Protein AF-A0A2J6JCB1-F1 (afdb_monomer)

Mean predicted aligned error: 10.95 Å

Secondary structure (DSSP, 8-state):
----HHHHHHHHHHHHHHHHHHHHHHHHHHHHHHHTS--HHHHHHHHHHHHHHHHHHHHHHHHHHHHTT-HHHHHHHHHHHHHHSTT-HHHHHHHHHHHHHTT-HHHHHHHHHHHHHH-GGGT-TTSTT--HHHHHHHHHHHHHHHHHHHHH-TT-HHHHHHHHHHHHHHHHHTT---

Foldseek 3Di:
DDCDPVNVVVVVVVVVVVVVVVVVVVVVVVVVVPVPPPPVVVVVVVVLVVVVVVCCVLLVVLVVCVVVVVLVVSVVSLVVSCVVVPLPLVSLLSNLVSCVSVVVLLSSLLSNLSSCVVPVLCCDPPHPNHPNVVLVVSLVVCVVPLVVVCVVCVVPPSSVSSVVSSVSSVCSNVVNDD

Structure (mmCIF, N/CA/C/O backbone):
data_AF-A0A2J6JCB1-F1
#
_entry.id   AF-A0A2J6JCB1-F1
#
loop_
_atom_site.group_PDB
_atom_site.id
_atom_site.type_symbol
_atom_site.label_atom_id
_atom_site.label_alt_id
_atom_site.label_comp_id
_atom_site.label_asym_id
_atom_site.label_entity_id
_atom_site.label_seq_id
_atom_site.pdbx_PDB_ins_code
_atom_site.Cartn_x
_atom_site.Cartn_y
_atom_site.Cartn_z
_atom_site.occupancy
_atom_site.B_iso_or_equiv
_atom_site.auth_seq_id
_atom_site.auth_comp_id
_atom_site.auth_asym_id
_atom_site.auth_atom_id
_atom_site.pdbx_PDB_model_num
ATOM 1 N N . MET A 1 1 ? 61.128 27.384 -57.723 1.00 50.09 1 MET A N 1
ATOM 2 C CA . MET A 1 1 ? 60.033 26.420 -57.969 1.00 50.09 1 MET A CA 1
ATOM 3 C C . MET A 1 1 ? 58.810 27.194 -58.438 1.00 50.09 1 MET A C 1
ATOM 5 O O . MET A 1 1 ? 58.309 28.018 -57.686 1.00 50.09 1 MET A O 1
ATOM 9 N N . ARG A 1 2 ? 58.405 27.040 -59.707 1.00 56.53 2 ARG A N 1
ATOM 10 C CA . ARG A 1 2 ? 57.177 27.656 -60.240 1.00 56.53 2 ARG A CA 1
ATOM 11 C C . ARG A 1 2 ? 56.017 26.766 -59.805 1.00 56.53 2 ARG A C 1
ATOM 13 O O . ARG A 1 2 ? 55.984 25.619 -60.221 1.00 56.53 2 ARG A O 1
ATOM 20 N N . PHE A 1 3 ? 55.118 27.283 -58.973 1.00 54.47 3 PHE A N 1
ATOM 21 C CA . PHE A 1 3 ? 53.847 26.616 -58.696 1.00 54.47 3 PHE A CA 1
ATOM 22 C C . PHE A 1 3 ? 53.099 26.469 -60.015 1.00 54.47 3 PHE A C 1
ATOM 24 O O . PHE A 1 3 ? 52.743 27.479 -60.638 1.00 54.47 3 PHE A O 1
ATOM 31 N N . ASP A 1 4 ? 52.941 25.230 -60.463 1.00 73.31 4 ASP A N 1
ATOM 32 C CA . ASP A 1 4 ? 52.276 24.947 -61.720 1.00 73.31 4 ASP A CA 1
ATOM 33 C C . ASP A 1 4 ? 50.777 25.244 -61.586 1.00 73.31 4 ASP A C 1
ATOM 35 O O . ASP A 1 4 ? 50.228 25.320 -60.480 1.00 73.31 4 ASP A O 1
ATOM 39 N N . ARG A 1 5 ? 50.078 25.440 -62.709 1.00 70.69 5 ARG A N 1
ATOM 40 C CA . ARG A 1 5 ? 48.623 25.707 -62.671 1.00 70.69 5 ARG A CA 1
ATOM 41 C C . ARG A 1 5 ? 47.867 24.598 -61.931 1.00 70.69 5 ARG A C 1
ATOM 43 O O . ARG A 1 5 ? 46.851 24.869 -61.299 1.00 70.69 5 ARG A O 1
ATOM 50 N N . PHE A 1 6 ? 48.409 23.385 -61.973 1.00 68.31 6 PHE A N 1
ATOM 51 C CA . PHE A 1 6 ? 47.888 22.201 -61.308 1.00 68.31 6 PHE A CA 1
ATOM 52 C C . PHE A 1 6 ? 47.975 22.279 -59.772 1.00 68.31 6 PHE A C 1
ATOM 54 O O . PHE A 1 6 ? 46.973 22.036 -59.102 1.00 68.31 6 PHE A O 1
ATOM 61 N N . ASP A 1 7 ? 49.101 22.739 -59.210 1.00 76.12 7 ASP A N 1
ATOM 62 C CA . ASP A 1 7 ? 49.267 22.908 -57.754 1.00 76.12 7 ASP A CA 1
ATOM 63 C C . ASP A 1 7 ? 48.291 23.939 -57.181 1.00 76.12 7 ASP A C 1
ATOM 65 O O . ASP A 1 7 ? 47.780 23.792 -56.071 1.00 76.12 7 ASP A O 1
ATOM 69 N N . ARG A 1 8 ? 47.979 24.982 -57.961 1.00 75.56 8 ARG A N 1
ATOM 70 C CA . ARG A 1 8 ? 46.986 25.993 -57.568 1.00 75.56 8 ARG A CA 1
ATOM 71 C C . ARG A 1 8 ? 45.569 25.427 -57.543 1.00 75.56 8 ARG A C 1
ATOM 73 O O . ARG A 1 8 ? 44.802 25.773 -56.650 1.00 75.56 8 ARG A O 1
ATOM 80 N N . ILE A 1 9 ? 45.228 24.554 -58.492 1.00 83.62 9 ILE A N 1
ATOM 81 C CA . ILE A 1 9 ? 43.917 23.891 -58.538 1.00 83.62 9 ILE A CA 1
ATOM 82 C C . ILE A 1 9 ? 43.772 22.929 -57.354 1.00 83.62 9 ILE A C 1
ATOM 84 O O . ILE A 1 9 ? 42.744 22.949 -56.679 1.00 83.62 9 ILE A O 1
ATOM 88 N N . ILE A 1 10 ? 44.815 22.150 -57.047 1.00 82.94 10 ILE A N 1
ATOM 89 C CA . ILE A 1 10 ? 44.824 21.245 -55.888 1.00 82.94 10 ILE A CA 1
ATOM 90 C C . ILE A 1 10 ? 44.724 22.032 -54.577 1.00 82.94 10 ILE A C 1
ATOM 92 O O . ILE A 1 10 ? 43.931 21.675 -53.707 1.00 82.94 10 ILE A O 1
ATOM 96 N N . GLY A 1 11 ? 45.468 23.135 -54.449 1.00 83.56 11 GLY A N 1
ATOM 97 C CA . GLY A 1 11 ? 45.399 24.004 -53.274 1.00 83.56 11 GLY A CA 1
ATOM 98 C C . GLY A 1 11 ? 44.002 24.590 -53.049 1.00 83.56 11 GLY A C 1
ATOM 99 O O . GLY A 1 11 ? 43.509 24.590 -51.921 1.00 83.56 11 GLY A O 1
ATOM 100 N N . LEU A 1 12 ? 43.326 25.026 -54.119 1.00 87.50 12 LEU A N 1
ATOM 101 C CA . LEU A 1 12 ? 41.948 25.521 -54.040 1.00 87.50 12 LEU A CA 1
ATOM 102 C C . LEU A 1 12 ? 40.955 24.414 -53.665 1.00 87.50 12 LEU A C 1
ATOM 104 O O . LEU A 1 12 ? 40.087 24.642 -52.825 1.00 87.50 12 LEU A O 1
ATOM 108 N N . ALA A 1 13 ? 41.097 23.214 -54.231 1.00 84.12 13 ALA A N 1
ATOM 109 C CA . ALA A 1 13 ? 40.242 22.079 -53.891 1.00 84.12 13 ALA A CA 1
ATOM 110 C C . ALA A 1 13 ? 40.374 21.692 -52.408 1.00 84.12 13 ALA A C 1
ATOM 112 O O . ALA A 1 13 ? 39.364 21.531 -51.722 1.00 84.12 13 ALA A O 1
ATOM 113 N N . LEU A 1 14 ? 41.605 21.635 -51.885 1.00 87.62 14 LEU A N 1
ATOM 114 C CA . LEU A 1 14 ? 41.861 21.362 -50.469 1.00 87.62 14 LEU A CA 1
ATOM 115 C C . LEU A 1 14 ? 41.253 22.433 -49.560 1.00 87.62 14 LEU A C 1
ATOM 117 O O . LEU A 1 14 ? 40.597 22.097 -48.572 1.00 87.62 14 LEU A O 1
ATOM 121 N N . ALA A 1 15 ? 41.391 23.711 -49.916 1.00 89.81 15 ALA A N 1
ATOM 122 C CA . ALA A 1 15 ? 40.795 24.805 -49.156 1.00 89.81 15 ALA A CA 1
ATOM 123 C C . ALA A 1 15 ? 39.262 24.698 -49.106 1.00 89.81 15 ALA A C 1
ATOM 125 O O . ALA A 1 15 ? 38.673 24.827 -48.034 1.00 89.81 15 ALA A O 1
ATOM 126 N N . VAL A 1 16 ? 38.611 24.381 -50.230 1.00 91.31 16 VAL A N 1
ATOM 127 C CA . VAL A 1 16 ? 37.154 24.178 -50.281 1.00 91.31 16 VAL A CA 1
ATOM 128 C C . VAL A 1 16 ? 36.732 22.989 -49.419 1.00 91.31 16 VAL A C 1
ATOM 130 O O . VAL A 1 16 ? 35.772 23.107 -48.659 1.00 91.31 16 VAL A O 1
ATOM 133 N N . THR A 1 17 ? 37.462 21.871 -49.466 1.00 84.69 17 THR A N 1
ATOM 134 C CA . THR A 1 17 ? 37.157 20.715 -48.606 1.00 84.69 17 THR A CA 1
ATOM 135 C C . THR A 1 17 ? 37.340 21.030 -47.123 1.00 84.69 17 THR A C 1
ATOM 137 O O . THR A 1 17 ? 36.505 20.640 -46.312 1.00 84.69 17 THR A O 1
ATOM 140 N N . ALA A 1 18 ? 38.368 21.800 -46.758 1.00 87.69 18 ALA A N 1
ATOM 141 C CA . ALA A 1 18 ? 38.604 22.209 -45.379 1.00 87.69 18 ALA A CA 1
ATOM 142 C C . ALA A 1 18 ? 37.515 23.171 -44.877 1.00 87.69 18 ALA A C 1
ATOM 144 O O . ALA A 1 18 ? 37.043 23.030 -43.748 1.00 87.69 18 ALA A O 1
ATOM 145 N N . ILE A 1 19 ? 37.063 24.104 -45.723 1.00 89.38 19 ILE A N 1
ATOM 146 C CA . ILE A 1 19 ? 35.957 25.025 -45.420 1.00 89.38 19 ILE A CA 1
ATOM 147 C C . ILE A 1 19 ? 34.635 24.257 -45.282 1.00 89.38 19 ILE A C 1
ATOM 149 O O . ILE A 1 19 ? 33.867 24.506 -44.357 1.00 89.38 19 ILE A O 1
ATOM 153 N N . ALA A 1 20 ? 34.378 23.280 -46.154 1.00 84.56 20 ALA A N 1
ATOM 154 C CA . ALA A 1 20 ? 33.189 22.438 -46.064 1.00 84.56 20 ALA A CA 1
ATOM 155 C C . ALA A 1 20 ? 33.187 21.587 -44.783 1.00 84.56 20 ALA A C 1
ATOM 157 O O . ALA A 1 20 ? 32.169 21.521 -44.098 1.00 84.56 20 ALA A O 1
ATOM 158 N N . LEU A 1 21 ? 34.329 20.992 -44.418 1.00 82.31 21 LEU A N 1
ATOM 159 C CA . LEU A 1 21 ? 34.481 20.221 -43.181 1.00 82.31 21 LEU A CA 1
ATOM 160 C C . LEU A 1 21 ? 34.327 21.098 -41.934 1.00 82.31 21 LEU A C 1
ATOM 162 O O . LEU A 1 21 ? 33.632 20.714 -40.999 1.00 82.31 21 LEU A O 1
ATOM 166 N N . THR A 1 22 ? 34.919 22.294 -41.923 1.00 81.69 22 THR A N 1
ATOM 167 C CA . THR A 1 22 ? 34.773 23.238 -40.801 1.00 81.69 22 THR A CA 1
ATOM 168 C C . THR A 1 22 ? 33.344 23.766 -40.674 1.00 81.69 22 THR A C 1
ATOM 170 O O . THR A 1 22 ? 32.826 23.835 -39.561 1.00 81.69 22 THR A O 1
ATOM 173 N N . ALA A 1 23 ? 32.655 24.040 -41.786 1.00 82.56 23 ALA A N 1
ATOM 174 C CA . ALA A 1 23 ? 31.236 24.393 -41.781 1.00 82.56 23 ALA A CA 1
ATOM 175 C C . ALA A 1 23 ? 30.348 23.238 -41.286 1.00 82.56 23 ALA A C 1
ATOM 177 O O . ALA A 1 23 ? 29.395 23.472 -40.540 1.00 82.56 23 ALA A O 1
ATOM 178 N N . LEU A 1 24 ? 30.670 21.992 -41.655 1.00 77.06 24 LEU A N 1
ATOM 179 C CA . LEU A 1 24 ? 29.969 20.804 -41.167 1.00 77.06 24 LEU A CA 1
ATOM 180 C C . LEU A 1 24 ? 30.165 20.623 -39.654 1.00 77.06 24 LEU A C 1
ATOM 182 O O . LEU A 1 24 ? 29.201 20.355 -38.944 1.00 77.06 24 LEU A O 1
ATOM 186 N N . LEU A 1 25 ? 31.386 20.834 -39.153 1.00 76.31 25 LEU A N 1
ATOM 187 C CA . LEU A 1 25 ? 31.701 20.751 -37.725 1.00 76.31 25 LEU A CA 1
ATOM 188 C C . LEU A 1 25 ? 31.012 21.852 -36.912 1.00 76.31 25 LEU A C 1
ATOM 190 O O . LEU A 1 25 ? 30.485 21.571 -35.842 1.00 76.31 25 LEU A O 1
ATOM 194 N N . TRP A 1 26 ? 30.944 23.087 -37.417 1.00 72.12 26 TRP A N 1
ATOM 195 C CA . TRP A 1 26 ? 30.185 24.159 -36.761 1.00 72.12 26 TRP A CA 1
ATOM 196 C C . TRP A 1 26 ? 28.677 23.909 -36.756 1.00 72.12 26 TRP A C 1
ATOM 198 O O . TRP A 1 26 ? 28.006 24.257 -35.787 1.00 72.12 26 TRP A O 1
ATOM 208 N N . ARG A 1 27 ? 28.141 23.276 -37.805 1.00 66.81 27 ARG A N 1
ATOM 209 C CA . ARG A 1 27 ? 26.720 22.923 -37.872 1.00 66.81 27 ARG A CA 1
ATOM 210 C C . ARG A 1 27 ? 26.379 21.724 -36.979 1.00 66.81 27 ARG A C 1
ATOM 212 O O . ARG A 1 27 ? 25.341 21.752 -36.332 1.00 66.81 27 ARG A O 1
ATOM 219 N N . GLY A 1 28 ? 27.265 20.730 -36.882 1.00 57.50 28 GLY A N 1
ATOM 220 C CA . GLY A 1 28 ? 27.121 19.578 -35.982 1.00 57.50 28 GLY A CA 1
ATOM 221 C C . GLY A 1 28 ? 27.305 19.928 -34.500 1.00 57.50 28 GLY A C 1
ATOM 222 O O . GLY A 1 28 ? 26.542 19.466 -33.657 1.00 57.50 28 GLY A O 1
ATOM 223 N N . ALA A 1 29 ? 28.229 20.839 -34.173 1.00 55.25 29 ALA A N 1
ATOM 224 C CA . ALA A 1 29 ? 28.479 21.274 -32.794 1.00 55.25 29 ALA A CA 1
ATOM 225 C C . ALA A 1 29 ? 27.291 22.018 -32.144 1.00 55.25 29 ALA A C 1
ATOM 227 O O . ALA A 1 29 ? 27.208 22.086 -30.917 1.00 55.25 29 ALA A O 1
ATOM 228 N N . GLY A 1 30 ? 26.365 22.565 -32.942 1.00 53.56 30 GLY A N 1
ATOM 229 C CA . GLY A 1 30 ? 25.131 23.191 -32.452 1.00 53.56 30 GLY A CA 1
ATOM 230 C C . GLY A 1 30 ? 24.018 22.201 -32.083 1.00 53.56 30 GLY A C 1
ATOM 231 O O . GLY A 1 30 ? 23.211 22.505 -31.201 1.00 53.56 30 GLY A O 1
ATOM 232 N N . ASP A 1 31 ? 23.995 21.019 -32.708 1.00 53.94 31 ASP A N 1
ATOM 233 C CA . ASP A 1 31 ? 22.961 19.991 -32.505 1.00 53.94 31 ASP A CA 1
ATOM 234 C C . ASP A 1 31 ? 23.406 18.880 -31.531 1.00 53.94 31 ASP A C 1
ATOM 236 O O . ASP A 1 31 ? 22.595 18.406 -30.729 1.00 53.94 31 ASP A O 1
ATOM 240 N N . ASP A 1 32 ? 24.699 18.536 -31.486 1.00 49.16 32 ASP A N 1
ATOM 241 C CA . ASP A 1 32 ? 25.226 17.485 -30.594 1.00 49.16 32 ASP A CA 1
ATOM 242 C C . ASP A 1 32 ? 25.246 17.875 -29.106 1.00 49.16 32 ASP A C 1
ATOM 244 O O . ASP A 1 32 ? 25.216 17.020 -28.221 1.00 49.16 32 ASP A O 1
ATOM 248 N N . ALA A 1 33 ? 25.193 19.169 -28.779 1.00 49.03 33 ALA A N 1
ATOM 249 C CA . ALA A 1 33 ? 25.068 19.616 -27.388 1.00 49.03 33 ALA A CA 1
ATOM 250 C C . ALA A 1 33 ? 23.665 19.362 -26.785 1.00 49.03 33 ALA A C 1
ATOM 252 O O . ALA A 1 33 ? 23.461 19.546 -25.579 1.00 49.03 33 ALA A O 1
ATOM 253 N N . ARG A 1 34 ? 22.677 18.961 -27.602 1.00 49.97 34 ARG A N 1
ATOM 254 C CA . ARG A 1 34 ? 21.297 18.675 -27.164 1.00 49.97 34 ARG A CA 1
ATOM 255 C C . ARG A 1 34 ? 20.958 17.186 -27.101 1.00 49.97 34 ARG A C 1
ATOM 257 O O . ARG A 1 34 ? 20.020 16.842 -26.386 1.00 49.97 34 ARG A O 1
ATOM 264 N N . SER A 1 35 ? 21.716 16.312 -27.761 1.00 50.84 35 SER A N 1
ATOM 265 C CA . SER A 1 35 ? 21.466 14.860 -27.785 1.00 50.84 35 SER A CA 1
ATOM 266 C C . SER A 1 35 ? 21.946 14.125 -26.521 1.00 50.84 35 SER A C 1
ATOM 268 O O . SER A 1 35 ? 21.469 13.030 -26.239 1.00 50.84 35 SER A O 1
ATOM 270 N N . GLY A 1 36 ? 22.827 14.737 -25.718 1.00 54.34 36 GLY A N 1
ATOM 271 C CA . GLY A 1 36 ? 23.370 14.156 -24.478 1.00 54.34 36 GLY A CA 1
ATOM 272 C C . GLY A 1 36 ? 22.685 14.575 -23.169 1.00 54.34 36 GLY A C 1
ATOM 273 O O . GLY A 1 36 ? 23.069 14.097 -22.104 1.00 54.34 36 GLY A O 1
ATOM 274 N N . ARG A 1 37 ? 21.681 15.466 -23.194 1.00 57.38 37 ARG A N 1
ATOM 275 C CA . ARG A 1 37 ? 20.871 15.756 -21.998 1.00 57.38 37 ARG A CA 1
ATOM 276 C C . ARG A 1 37 ? 19.750 14.730 -21.916 1.00 57.38 37 ARG A C 1
ATOM 278 O O . ARG A 1 37 ? 18.665 14.967 -22.446 1.00 57.38 37 ARG A O 1
ATOM 285 N N . SER A 1 38 ? 20.007 13.606 -21.250 1.00 60.53 38 SER A N 1
ATOM 286 C CA . SER A 1 38 ? 18.954 12.690 -20.819 1.00 60.53 38 SER A CA 1
ATOM 287 C C . SER A 1 38 ? 17.822 13.501 -20.199 1.00 60.53 38 SER A C 1
ATOM 289 O O . SER A 1 38 ? 18.037 14.250 -19.247 1.00 60.53 38 SER A O 1
ATOM 291 N N . ASN A 1 39 ? 16.630 13.439 -20.790 1.00 78.44 39 ASN A N 1
ATOM 292 C CA . ASN A 1 39 ? 15.496 14.203 -20.294 1.00 78.44 39 ASN A CA 1
ATOM 293 C C . ASN A 1 39 ? 15.145 13.656 -18.896 1.00 78.44 39 ASN A C 1
ATOM 295 O O . ASN A 1 39 ? 14.686 12.514 -18.820 1.00 78.44 39 ASN A O 1
ATOM 299 N N . PRO A 1 40 ? 15.307 14.420 -17.796 1.00 81.75 40 PRO A N 1
ATOM 300 C CA . PRO A 1 40 ? 15.103 13.893 -16.443 1.00 81.75 40 PRO A CA 1
ATOM 301 C C . PRO A 1 40 ? 13.686 13.349 -16.231 1.00 81.75 40 PRO A C 1
ATOM 303 O O . PRO A 1 40 ? 13.451 12.474 -15.402 1.00 81.75 40 PRO A O 1
ATOM 306 N N . GLN A 1 41 ? 12.715 13.853 -16.999 1.00 81.50 41 GLN A N 1
ATOM 307 C CA . GLN A 1 41 ? 11.347 13.341 -16.990 1.00 81.50 41 GLN A CA 1
ATOM 308 C C . GLN A 1 41 ? 11.240 11.957 -17.640 1.00 81.50 41 GLN A C 1
ATOM 310 O O . GLN A 1 41 ? 10.479 11.117 -17.166 1.00 81.50 41 GLN A O 1
ATOM 315 N N . LEU A 1 42 ? 11.999 11.710 -18.710 1.00 82.44 42 LEU A N 1
ATOM 316 C CA . LEU A 1 42 ? 12.047 10.412 -19.377 1.00 82.44 42 LEU A CA 1
ATOM 317 C C . LEU A 1 42 ? 12.729 9.373 -18.485 1.00 82.44 42 LEU A C 1
ATOM 319 O O . LEU A 1 42 ? 12.176 8.295 -18.297 1.00 82.44 42 LEU A O 1
ATOM 323 N N . GLU A 1 43 ? 13.866 9.714 -17.875 1.00 84.69 43 GLU A N 1
ATOM 324 C CA . GLU A 1 43 ? 14.570 8.820 -16.945 1.00 84.69 43 GLU A CA 1
ATOM 325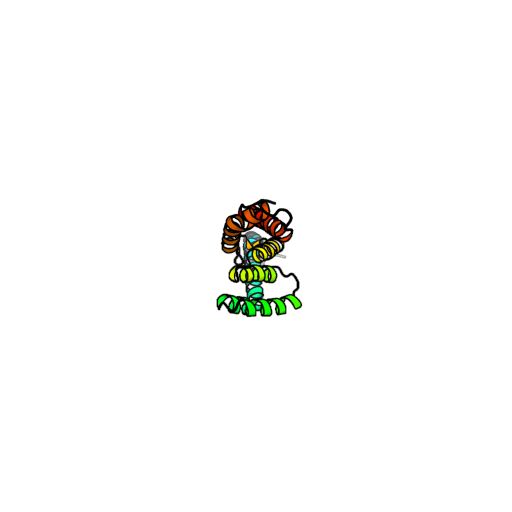 C C . GLU A 1 43 ? 13.689 8.431 -15.755 1.00 84.69 43 GLU A C 1
ATOM 327 O O . GLU A 1 43 ? 13.572 7.250 -15.432 1.00 84.69 43 GLU A O 1
ATOM 332 N N . LYS A 1 44 ? 12.993 9.403 -15.146 1.00 83.50 44 LYS A N 1
ATOM 333 C CA . LYS A 1 44 ? 12.041 9.135 -14.057 1.00 83.50 44 LYS A CA 1
ATOM 334 C C . LYS A 1 44 ? 10.923 8.188 -14.488 1.00 83.50 44 LYS A C 1
ATOM 336 O O . LYS A 1 44 ? 10.612 7.252 -13.756 1.00 83.50 44 LYS A O 1
ATOM 341 N N . ARG A 1 45 ? 10.336 8.400 -15.672 1.00 81.56 45 ARG A N 1
ATOM 342 C CA . ARG A 1 45 ? 9.286 7.519 -16.210 1.00 81.56 45 ARG A CA 1
ATOM 343 C C . ARG A 1 45 ? 9.807 6.106 -16.454 1.00 81.56 45 ARG A C 1
ATOM 345 O O . ARG A 1 45 ? 9.150 5.151 -16.056 1.00 81.56 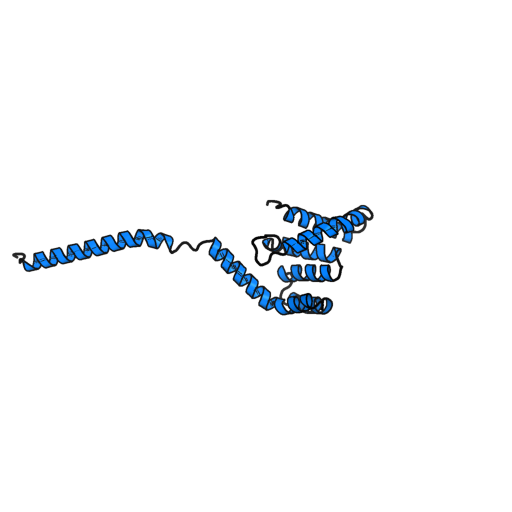45 ARG A O 1
ATOM 352 N N . LEU A 1 46 ? 10.992 5.969 -17.049 1.00 85.94 46 LEU A N 1
ATOM 353 C CA . LEU A 1 46 ? 11.626 4.669 -17.281 1.00 85.94 46 LEU A CA 1
ATOM 354 C C . LEU A 1 46 ? 11.929 3.950 -15.961 1.00 85.94 46 LEU A C 1
ATOM 356 O O . LEU A 1 46 ? 11.633 2.764 -15.828 1.00 85.94 46 LEU A O 1
ATOM 360 N N . ALA A 1 47 ? 12.443 4.666 -14.958 1.00 86.12 47 ALA A N 1
ATOM 361 C CA . ALA A 1 47 ? 12.694 4.114 -13.630 1.00 86.12 47 ALA A CA 1
ATOM 362 C C . ALA A 1 47 ? 11.397 3.646 -12.947 1.00 86.12 47 ALA A C 1
ATOM 364 O O . ALA A 1 47 ? 11.354 2.556 -12.376 1.00 86.12 47 ALA A O 1
ATOM 365 N N . GLN A 1 48 ? 10.317 4.428 -13.045 1.00 84.81 48 GLN A N 1
ATOM 366 C CA . GLN A 1 48 ? 9.003 4.045 -12.521 1.00 84.81 48 GLN A CA 1
ATOM 367 C C . GLN A 1 48 ? 8.430 2.820 -13.242 1.00 84.81 48 GLN A C 1
ATOM 369 O O . GLN A 1 48 ? 7.911 1.916 -12.589 1.00 84.81 48 GLN A O 1
ATOM 374 N N . GLN A 1 49 ? 8.560 2.753 -14.567 1.00 86.56 49 GLN A N 1
ATOM 375 C CA . GLN A 1 49 ? 8.134 1.595 -15.353 1.00 86.56 49 GLN A CA 1
ATOM 376 C C . GLN A 1 49 ? 8.920 0.340 -14.967 1.00 86.56 49 GLN A C 1
ATOM 378 O O . GLN A 1 49 ? 8.314 -0.688 -14.665 1.00 86.56 49 GLN A O 1
ATOM 383 N N . ALA A 1 50 ? 10.249 0.429 -14.883 1.00 89.81 50 ALA A N 1
ATOM 384 C CA . ALA A 1 50 ? 11.094 -0.681 -14.451 1.00 89.81 50 ALA A CA 1
ATOM 385 C C . ALA A 1 50 ? 10.728 -1.154 -13.035 1.00 89.81 50 ALA A C 1
ATOM 387 O O . ALA A 1 50 ? 10.586 -2.356 -12.804 1.00 89.81 50 ALA A O 1
ATOM 388 N N . LYS A 1 51 ? 10.489 -0.215 -12.108 1.00 89.69 51 LYS A N 1
ATOM 389 C CA . LYS A 1 51 ? 10.009 -0.524 -10.757 1.00 89.69 51 LYS A CA 1
ATOM 390 C C . LYS A 1 51 ? 8.664 -1.247 -10.801 1.00 89.69 51 LYS A C 1
ATOM 392 O O . LYS A 1 51 ? 8.531 -2.292 -10.179 1.00 89.69 51 LYS A O 1
ATOM 397 N N . SER A 1 52 ? 7.693 -0.748 -11.566 1.00 88.94 52 SER A N 1
ATOM 398 C CA . SER A 1 52 ? 6.375 -1.387 -11.681 1.00 88.94 52 SER A CA 1
ATOM 399 C C . SER A 1 52 ? 6.455 -2.811 -12.240 1.00 88.94 52 SER A C 1
ATOM 401 O O . SER A 1 52 ? 5.824 -3.714 -11.698 1.00 88.94 52 SER A O 1
ATOM 403 N N . ALA A 1 53 ? 7.299 -3.050 -13.248 1.00 92.50 53 ALA A N 1
ATOM 404 C CA . ALA A 1 53 ? 7.503 -4.379 -13.818 1.00 92.50 53 ALA A CA 1
ATOM 405 C C . ALA A 1 53 ? 8.162 -5.342 -12.817 1.00 92.50 53 ALA A C 1
ATOM 407 O O . ALA A 1 53 ? 7.770 -6.506 -12.717 1.00 92.50 53 ALA A O 1
ATOM 408 N N . LEU A 1 54 ? 9.141 -4.858 -12.045 1.00 93.56 54 LEU A N 1
ATOM 409 C CA . LEU A 1 54 ? 9.776 -5.644 -10.989 1.00 93.56 54 LEU A CA 1
ATOM 410 C C . LEU A 1 54 ? 8.778 -6.003 -9.881 1.00 93.56 54 LEU A C 1
ATOM 412 O O . LEU A 1 54 ? 8.710 -7.162 -9.472 1.00 93.56 54 LEU A O 1
ATOM 416 N N . LEU A 1 55 ? 7.983 -5.031 -9.433 1.00 94.50 55 LEU A N 1
ATOM 417 C CA . LEU A 1 55 ? 6.949 -5.248 -8.425 1.00 94.50 55 LEU A CA 1
ATOM 418 C C . LEU A 1 55 ? 5.906 -6.252 -8.916 1.00 94.50 55 LEU A C 1
ATOM 420 O O . LEU A 1 55 ? 5.603 -7.193 -8.192 1.00 94.50 55 LEU A O 1
ATOM 424 N N . GLN A 1 56 ? 5.456 -6.143 -10.168 1.00 94.00 56 GLN A N 1
ATOM 425 C CA . GLN A 1 56 ? 4.538 -7.113 -10.766 1.00 94.00 56 GLN A CA 1
ATOM 426 C C . GLN A 1 56 ? 5.126 -8.529 -10.784 1.00 94.00 56 GLN A C 1
ATOM 428 O O . GLN A 1 56 ? 4.422 -9.502 -10.523 1.00 94.00 56 GLN A O 1
ATOM 433 N N . LYS A 1 57 ? 6.423 -8.669 -11.073 1.00 96.25 57 LYS A N 1
ATOM 434 C CA . LYS A 1 57 ? 7.097 -9.973 -11.068 1.00 96.25 57 LYS A CA 1
ATOM 435 C C . LYS A 1 57 ? 7.149 -10.592 -9.669 1.00 96.25 57 LYS A C 1
ATOM 437 O O . LYS A 1 57 ? 6.981 -11.801 -9.540 1.00 96.25 57 LYS A O 1
ATOM 442 N N . ILE A 1 58 ? 7.405 -9.782 -8.645 1.00 97.12 58 ILE A N 1
ATOM 443 C CA . ILE A 1 58 ? 7.545 -10.244 -7.258 1.00 97.12 58 ILE A CA 1
ATOM 444 C C . ILE A 1 58 ? 6.173 -10.505 -6.626 1.00 97.12 58 ILE A C 1
ATOM 446 O O . ILE A 1 58 ? 5.940 -11.570 -6.058 1.00 97.12 58 ILE A O 1
ATOM 450 N N . TYR A 1 59 ? 5.265 -9.540 -6.735 1.00 97.69 59 TYR A N 1
ATOM 451 C CA . TYR A 1 59 ? 4.001 -9.499 -6.003 1.00 97.69 59 TYR A CA 1
ATOM 452 C C . TYR A 1 59 ? 2.783 -9.897 -6.836 1.00 97.69 59 TYR A C 1
ATOM 454 O O . TYR A 1 59 ? 1.702 -10.063 -6.277 1.00 97.69 59 TYR A O 1
ATOM 462 N N . GLY A 1 60 ? 2.943 -10.138 -8.140 1.00 97.38 60 GLY A N 1
ATOM 463 C CA . GLY A 1 60 ? 1.867 -10.582 -9.028 1.00 97.38 60 GLY A CA 1
ATOM 464 C C . GLY A 1 60 ? 1.034 -11.752 -8.485 1.00 97.38 60 GLY A C 1
ATOM 465 O O . GLY A 1 60 ? -0.189 -11.681 -8.563 1.00 97.38 60 GLY A O 1
ATOM 466 N N . PRO A 1 61 ? 1.626 -12.800 -7.874 1.00 98.06 61 PRO A N 1
ATOM 467 C CA . PRO A 1 61 ? 0.845 -13.870 -7.249 1.00 98.06 61 PRO A CA 1
ATOM 468 C C . PRO A 1 61 ? -0.050 -13.397 -6.091 1.00 98.06 61 PRO A C 1
ATOM 470 O O . PRO A 1 61 ? -1.161 -13.897 -5.938 1.00 98.06 61 PRO A O 1
ATOM 473 N N . VAL A 1 62 ? 0.412 -12.433 -5.287 1.00 98.19 62 VAL A N 1
ATOM 474 C CA . VAL A 1 62 ? -0.367 -11.849 -4.180 1.00 98.19 62 VAL A CA 1
ATOM 475 C C . VAL A 1 62 ? -1.519 -11.014 -4.730 1.00 98.19 62 VAL A C 1
ATOM 477 O O . VAL A 1 62 ? -2.655 -11.196 -4.302 1.00 98.19 62 VAL A O 1
ATOM 480 N N . GLU A 1 63 ? -1.237 -10.147 -5.707 1.00 97.19 63 GLU A N 1
ATOM 481 C CA . GLU A 1 63 ? -2.237 -9.331 -6.410 1.00 97.19 63 GLU A CA 1
ATOM 482 C C . GLU A 1 63 ? -3.336 -10.219 -7.015 1.00 97.19 63 GLU A C 1
ATOM 484 O O . GLU A 1 63 ? -4.517 -9.993 -6.775 1.00 97.19 63 GLU A O 1
ATOM 489 N N . GLN A 1 64 ? -2.963 -11.311 -7.691 1.00 98.00 64 GLN A N 1
ATOM 490 C CA . GLN A 1 64 ? -3.922 -12.254 -8.275 1.00 98.00 64 GLN A CA 1
ATOM 491 C C . GLN A 1 64 ? -4.806 -12.948 -7.232 1.00 98.00 64 GLN A C 1
ATOM 493 O O . GLN A 1 64 ? -5.994 -13.156 -7.476 1.00 98.00 64 GLN A O 1
ATOM 498 N N . LEU A 1 65 ? -4.247 -13.354 -6.087 1.00 98.38 65 LEU A N 1
ATOM 499 C CA . LEU A 1 65 ? -5.031 -13.952 -4.999 1.00 98.38 65 LEU A CA 1
ATOM 500 C C . LEU A 1 65 ? -5.996 -12.925 -4.397 1.00 98.38 65 LEU A C 1
ATOM 502 O O . LEU A 1 65 ? -7.174 -13.226 -4.200 1.00 98.38 65 LEU A O 1
ATOM 506 N N . ARG A 1 66 ? -5.512 -11.697 -4.181 1.00 97.75 66 ARG A N 1
ATOM 507 C CA . ARG A 1 66 ? -6.296 -10.567 -3.677 1.00 97.75 66 ARG A CA 1
ATOM 508 C C . ARG A 1 66 ? -7.472 -10.239 -4.598 1.00 97.75 66 ARG A C 1
ATOM 510 O O . ARG A 1 66 ? -8.603 -10.151 -4.134 1.00 97.75 66 ARG A O 1
ATOM 517 N N . GLU A 1 67 ? -7.229 -10.117 -5.901 1.00 96.31 67 GLU A N 1
ATOM 518 C CA . GLU A 1 67 ? -8.260 -9.838 -6.913 1.00 96.31 67 GLU A CA 1
ATOM 519 C C . GLU A 1 67 ? -9.318 -10.945 -7.010 1.00 96.31 67 GLU A C 1
ATOM 521 O O . GLU A 1 67 ? -10.486 -10.663 -7.265 1.00 96.31 67 GLU A O 1
ATOM 526 N N . LYS A 1 68 ? -8.937 -12.201 -6.748 1.00 97.38 68 LYS A N 1
ATOM 527 C CA . LYS A 1 68 ? -9.869 -13.339 -6.666 1.00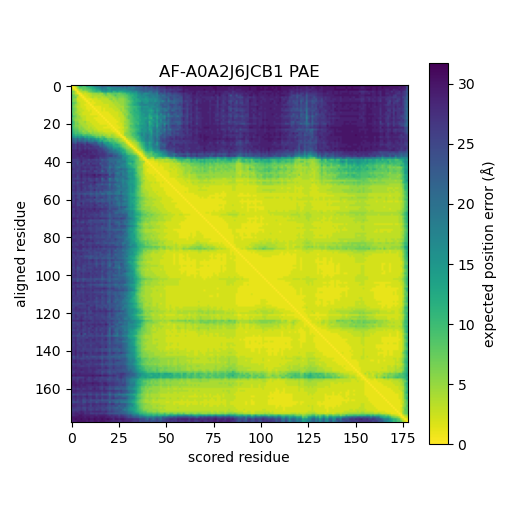 97.38 68 LYS A CA 1
ATOM 528 C C . LYS A 1 68 ? -10.661 -13.390 -5.355 1.00 97.38 68 LYS A C 1
ATOM 530 O O . LYS A 1 68 ? -11.511 -14.264 -5.206 1.00 97.38 68 LYS A O 1
ATOM 535 N N . GLY A 1 69 ? -10.376 -12.505 -4.400 1.00 96.44 69 GLY A N 1
ATOM 536 C CA . GLY A 1 69 ? -10.980 -12.518 -3.067 1.00 96.44 69 GLY A CA 1
ATOM 537 C C . GLY A 1 69 ? -10.420 -13.593 -2.129 1.00 96.44 69 GLY A C 1
ATOM 538 O O . GLY A 1 69 ? -10.935 -13.760 -1.026 1.00 96.44 69 GLY A O 1
ATOM 539 N N . ALA A 1 70 ? -9.350 -14.294 -2.518 1.00 98.19 70 ALA A N 1
ATOM 540 C CA . ALA A 1 70 ? -8.627 -15.248 -1.674 1.00 98.19 70 ALA A CA 1
ATOM 541 C C . ALA A 1 70 ? -7.683 -14.490 -0.718 1.00 98.19 70 ALA A C 1
ATOM 543 O O . ALA A 1 70 ? -6.457 -14.559 -0.815 1.00 98.19 70 ALA A O 1
ATOM 544 N N . LEU A 1 71 ? -8.271 -13.648 0.140 1.00 98.00 71 LEU A N 1
ATOM 545 C CA . LEU A 1 71 ? -7.554 -12.677 0.973 1.00 98.00 71 LEU A CA 1
ATOM 546 C C . LEU A 1 71 ? -6.646 -13.331 2.033 1.00 98.00 71 LEU A C 1
ATOM 548 O O . LEU A 1 71 ? -5.512 -12.867 2.187 1.00 98.00 71 LEU A O 1
ATOM 552 N N . PRO A 1 72 ? -7.062 -14.400 2.747 1.00 97.38 72 PRO A N 1
ATOM 553 C CA . PRO A 1 72 ? -6.168 -15.111 3.663 1.00 97.38 72 PRO A CA 1
ATOM 554 C C . PRO A 1 72 ? -4.956 -15.722 2.948 1.00 97.38 72 PRO A C 1
ATOM 556 O O . PRO A 1 72 ? -3.827 -15.598 3.421 1.00 97.38 72 PRO A O 1
ATOM 559 N N . GLU A 1 73 ? -5.164 -16.329 1.781 1.00 98.19 73 GLU A N 1
ATOM 560 C CA . GLU A 1 73 ? -4.104 -16.906 0.956 1.00 98.19 73 GLU A CA 1
ATOM 561 C C . GLU A 1 73 ? -3.167 -15.822 0.419 1.00 98.19 73 GLU A C 1
ATOM 563 O O . GLU A 1 73 ? -1.950 -16.015 0.397 1.00 98.19 73 GLU A O 1
ATOM 568 N N . ALA A 1 74 ? -3.708 -14.662 0.036 1.00 98.50 74 ALA A N 1
ATOM 569 C CA . ALA A 1 74 ? -2.916 -13.507 -0.369 1.00 98.50 74 ALA A CA 1
ATOM 570 C C . ALA A 1 74 ? -2.001 -13.029 0.770 1.00 98.50 74 ALA A C 1
ATOM 572 O O . ALA A 1 74 ? -0.820 -12.783 0.528 1.00 98.50 74 ALA A O 1
ATOM 573 N N . LEU A 1 75 ? -2.502 -12.951 2.013 1.00 97.94 75 LEU A N 1
ATOM 574 C CA . LEU A 1 75 ? -1.679 -12.604 3.180 1.00 97.94 75 LEU A CA 1
ATOM 575 C C . LEU A 1 75 ? -0.587 -13.638 3.447 1.00 97.94 75 LEU A C 1
ATOM 577 O O . LEU A 1 75 ? 0.560 -13.251 3.655 1.00 97.94 75 LEU A O 1
ATOM 581 N N . LEU A 1 76 ? -0.911 -14.933 3.393 1.00 98.06 76 LEU A N 1
ATOM 582 C CA . LEU A 1 76 ? 0.086 -15.995 3.559 1.00 98.06 76 LEU A CA 1
ATOM 583 C C . LEU A 1 76 ? 1.180 -15.889 2.495 1.00 98.06 76 LEU A C 1
ATOM 585 O O . LEU A 1 76 ? 2.370 -15.938 2.813 1.00 98.06 76 LEU A O 1
ATOM 589 N N . LYS A 1 77 ? 0.790 -15.671 1.234 1.00 98.25 77 LYS A N 1
ATOM 590 C CA . LYS A 1 77 ? 1.749 -15.514 0.142 1.00 98.25 77 LYS A CA 1
ATOM 591 C C . LYS A 1 77 ? 2.601 -14.256 0.303 1.00 98.25 77 LYS A C 1
ATOM 593 O O . LYS A 1 77 ? 3.796 -14.271 0.013 1.00 98.25 77 LYS A O 1
ATOM 598 N N . LEU A 1 78 ? 2.002 -13.176 0.789 1.00 98.00 78 LEU A N 1
ATOM 599 C CA . LEU A 1 78 ? 2.699 -11.935 1.088 1.00 98.00 78 LEU A CA 1
ATOM 600 C C . LEU A 1 78 ? 3.691 -12.100 2.248 1.00 98.00 78 LEU A C 1
ATOM 602 O O . LEU A 1 78 ? 4.795 -11.564 2.182 1.00 98.00 78 LEU A O 1
ATOM 606 N N . ASP A 1 79 ? 3.341 -12.872 3.277 1.00 97.44 79 ASP A N 1
ATOM 607 C CA . ASP A 1 79 ? 4.232 -13.198 4.392 1.00 97.44 79 ASP A CA 1
ATOM 608 C C . ASP A 1 79 ? 5.445 -14.021 3.932 1.00 97.44 79 ASP A C 1
ATOM 610 O O . ASP A 1 79 ? 6.555 -13.794 4.413 1.00 97.44 79 ASP A O 1
ATOM 614 N N . GLU A 1 80 ? 5.277 -14.939 2.972 1.00 97.50 80 GLU A N 1
ATOM 615 C CA . GLU A 1 80 ? 6.405 -15.652 2.354 1.00 97.50 80 GLU A CA 1
ATOM 616 C C . GLU A 1 80 ? 7.391 -14.688 1.683 1.00 97.50 80 GLU A C 1
ATOM 618 O O . GLU A 1 80 ?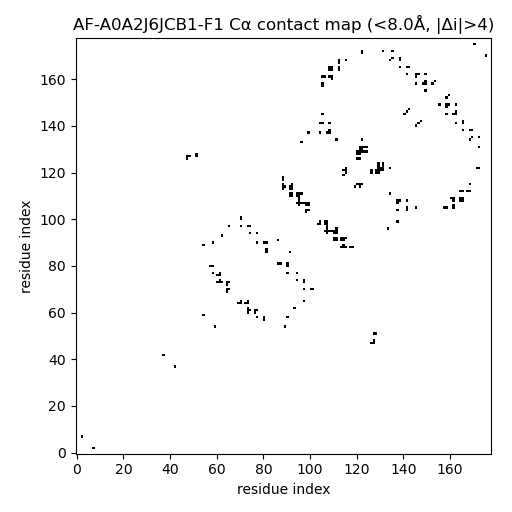 8.601 -14.799 1.894 1.00 97.50 80 GLU A O 1
ATOM 623 N N . ILE A 1 81 ? 6.881 -13.724 0.910 1.00 97.50 81 ILE A N 1
ATOM 624 C CA . ILE A 1 81 ? 7.706 -12.706 0.244 1.00 97.50 81 ILE A CA 1
ATOM 625 C C . ILE A 1 81 ? 8.392 -11.813 1.287 1.00 97.50 81 ILE A C 1
ATOM 627 O O . ILE A 1 81 ? 9.592 -11.550 1.190 1.00 97.50 81 ILE A O 1
ATOM 631 N N . ALA A 1 82 ? 7.667 -11.403 2.330 1.00 96.38 82 ALA A N 1
ATOM 632 C CA . ALA A 1 82 ? 8.183 -10.541 3.390 1.00 96.38 82 ALA A CA 1
ATOM 633 C C . ALA A 1 82 ? 9.324 -11.184 4.201 1.00 96.38 82 ALA A C 1
ATOM 635 O O . ALA A 1 82 ? 10.150 -10.464 4.755 1.00 96.38 82 ALA A O 1
ATOM 636 N N . ARG A 1 83 ? 9.422 -12.521 4.255 1.00 96.56 83 ARG A N 1
ATOM 637 C CA . ARG A 1 83 ? 10.585 -13.207 4.858 1.00 96.56 83 ARG A CA 1
ATOM 638 C C . ARG A 1 83 ? 11.868 -13.005 4.053 1.00 96.56 83 ARG A C 1
ATOM 640 O O . ARG A 1 83 ? 12.948 -13.024 4.632 1.00 96.56 83 ARG A O 1
ATOM 647 N N . GLN A 1 84 ? 11.754 -12.838 2.737 1.00 95.50 84 GLN A N 1
ATOM 648 C CA . GLN A 1 84 ? 12.892 -12.601 1.844 1.00 95.50 84 GLN A CA 1
ATOM 649 C C . GLN A 1 84 ? 13.214 -11.107 1.724 1.00 95.50 84 GLN A C 1
ATOM 651 O O . GLN A 1 84 ? 14.377 -10.733 1.606 1.00 95.50 84 GLN A O 1
ATOM 656 N N . MET A 1 85 ? 12.185 -10.258 1.766 1.00 92.38 85 MET A N 1
ATOM 657 C CA . MET A 1 85 ? 12.286 -8.801 1.639 1.00 92.38 85 MET A CA 1
ATOM 658 C C . MET A 1 85 ? 11.533 -8.115 2.788 1.00 92.38 85 MET A C 1
ATOM 660 O O . MET A 1 85 ? 10.420 -7.614 2.599 1.00 92.38 85 MET A O 1
ATOM 664 N N . PRO A 1 86 ? 12.102 -8.113 4.006 1.00 91.50 86 PRO A N 1
ATOM 665 C CA . PRO A 1 86 ? 11.428 -7.559 5.171 1.00 91.50 86 PRO A CA 1
ATOM 666 C C . PRO A 1 86 ? 11.280 -6.041 5.056 1.00 91.50 86 PRO A C 1
ATOM 668 O O . PRO A 1 86 ? 12.239 -5.327 4.775 1.00 91.50 86 PRO A O 1
ATOM 671 N N . GLY A 1 87 ? 10.067 -5.546 5.311 1.00 87.12 87 GLY A N 1
ATOM 672 C CA . GLY A 1 87 ? 9.780 -4.109 5.367 1.00 87.12 87 GLY A CA 1
ATOM 673 C C . GLY A 1 87 ? 9.769 -3.391 4.016 1.00 87.12 87 GLY A C 1
ATOM 674 O O . GLY A 1 87 ? 9.741 -2.164 3.998 1.00 87.12 87 GLY A O 1
ATOM 675 N N . GLU A 1 88 ? 9.775 -4.117 2.895 1.00 94.88 88 GLU A N 1
ATOM 676 C CA . GLU A 1 88 ? 9.666 -3.501 1.573 1.00 94.88 88 GLU A CA 1
ATOM 677 C C . GLU A 1 88 ? 8.313 -2.777 1.424 1.00 94.88 88 GLU A C 1
ATOM 679 O O . GLU A 1 88 ? 7.253 -3.293 1.797 1.00 94.88 88 GLU A O 1
ATOM 684 N N . ALA A 1 89 ? 8.359 -1.544 0.910 1.00 94.81 89 ALA A N 1
ATOM 685 C CA . ALA A 1 89 ? 7.237 -0.613 0.933 1.00 94.81 89 ALA A CA 1
ATOM 686 C C . ALA A 1 89 ? 6.005 -1.131 0.180 1.00 94.81 89 ALA A C 1
ATOM 688 O O . ALA A 1 89 ? 4.881 -0.930 0.640 1.00 94.81 89 ALA A O 1
ATOM 689 N N . HIS A 1 90 ? 6.198 -1.794 -0.964 1.00 96.19 90 HIS A N 1
ATOM 690 C CA . HIS A 1 90 ? 5.101 -2.374 -1.737 1.00 96.19 90 HIS A CA 1
ATOM 691 C C . HIS A 1 90 ? 4.432 -3.536 -1.014 1.00 96.19 90 HIS A C 1
ATOM 693 O O . HIS A 1 90 ? 3.206 -3.601 -0.963 1.00 96.19 90 HIS A O 1
ATOM 699 N N . GLY A 1 91 ? 5.217 -4.405 -0.378 1.00 97.44 91 GLY A N 1
ATOM 700 C CA . GLY A 1 91 ? 4.672 -5.483 0.438 1.00 97.44 91 GLY A CA 1
ATOM 701 C C . GLY A 1 91 ? 3.845 -4.960 1.617 1.00 97.44 91 GLY A C 1
ATOM 702 O O . GLY A 1 91 ? 2.760 -5.467 1.903 1.00 97.44 91 GLY A O 1
ATOM 703 N N . VAL A 1 92 ? 4.311 -3.898 2.280 1.00 97.75 92 VAL A N 1
ATOM 704 C CA . VAL A 1 92 ? 3.564 -3.238 3.365 1.00 97.75 92 VAL A CA 1
ATOM 705 C C . VAL A 1 92 ? 2.292 -2.556 2.845 1.00 97.75 92 VAL A C 1
ATOM 707 O O . VAL A 1 92 ? 1.247 -2.658 3.490 1.00 97.75 92 VAL A O 1
ATOM 710 N N . MET A 1 93 ? 2.356 -1.914 1.674 1.00 97.62 93 MET A N 1
ATOM 711 C CA . MET A 1 93 ? 1.195 -1.318 1.007 1.00 97.62 93 MET A CA 1
ATOM 712 C C . MET A 1 93 ? 0.133 -2.382 0.703 1.00 97.62 93 MET A C 1
ATOM 714 O O . MET A 1 93 ? -0.985 -2.263 1.200 1.00 97.62 93 MET A O 1
ATOM 718 N N . LEU A 1 94 ? 0.501 -3.474 0.018 1.00 97.75 94 LEU A N 1
ATOM 719 C CA . LEU A 1 94 ? -0.401 -4.588 -0.306 1.00 97.75 94 LEU A CA 1
ATOM 720 C C . LEU A 1 94 ? -1.038 -5.216 0.933 1.00 97.75 94 LEU A C 1
ATOM 722 O O . LEU A 1 94 ? -2.224 -5.543 0.911 1.00 97.75 94 LEU A O 1
ATOM 726 N N . ARG A 1 95 ? -0.290 -5.345 2.038 1.00 98.50 95 ARG A N 1
ATOM 727 C CA . ARG A 1 95 ? -0.855 -5.820 3.309 1.00 98.50 95 ARG A CA 1
ATOM 728 C C . ARG A 1 95 ? -2.018 -4.936 3.755 1.00 98.50 95 ARG A C 1
ATOM 730 O O . ARG A 1 95 ? -3.057 -5.465 4.138 1.00 98.50 95 ARG A O 1
ATOM 737 N N . GLY A 1 96 ? -1.849 -3.617 3.675 1.00 98.00 96 GLY A N 1
ATOM 738 C CA . GLY A 1 96 ? -2.892 -2.652 4.014 1.00 98.00 96 GLY A CA 1
ATOM 739 C C . GLY A 1 96 ? -4.123 -2.762 3.113 1.00 98.00 96 GLY A C 1
ATOM 740 O O . GLY A 1 96 ? -5.245 -2.714 3.612 1.00 98.00 96 GLY A O 1
ATOM 741 N N . GLU A 1 97 ? -3.936 -2.986 1.810 1.00 98.12 97 GLU A N 1
ATOM 742 C CA . GLU A 1 97 ? -5.054 -3.197 0.876 1.00 98.12 97 GLU A CA 1
ATOM 743 C C . GLU A 1 97 ? -5.836 -4.472 1.197 1.00 98.12 97 GLU A C 1
ATOM 745 O O . GLU A 1 97 ? -7.066 -4.462 1.228 1.00 98.12 97 GLU A O 1
ATOM 750 N N . ILE A 1 98 ? -5.130 -5.571 1.475 1.00 98.56 98 ILE A N 1
ATOM 751 C CA . ILE A 1 98 ? -5.763 -6.851 1.805 1.00 98.56 98 ILE A CA 1
ATOM 752 C C . ILE A 1 98 ? -6.503 -6.751 3.146 1.00 98.56 98 ILE A C 1
ATOM 754 O O . ILE A 1 98 ? -7.638 -7.206 3.264 1.00 98.56 98 ILE A O 1
ATOM 758 N N . GLN A 1 99 ? -5.904 -6.108 4.151 1.00 98.44 99 GLN A N 1
ATOM 759 C CA . GLN A 1 99 ? -6.554 -5.845 5.440 1.00 98.44 99 GLN A CA 1
ATOM 760 C C . GLN A 1 99 ? -7.806 -4.983 5.287 1.00 98.44 99 GLN A C 1
ATOM 762 O O . GLN A 1 99 ? -8.815 -5.254 5.936 1.00 98.44 99 GLN A O 1
ATOM 767 N N . TYR A 1 100 ? -7.767 -3.983 4.404 1.00 98.31 100 TYR A N 1
ATOM 768 C CA . TYR A 1 100 ? -8.938 -3.173 4.097 1.00 98.31 100 TYR A CA 1
ATOM 769 C C . TYR A 1 100 ? -10.066 -4.027 3.509 1.00 98.31 100 TYR A C 1
ATOM 771 O O . TYR A 1 100 ? -11.198 -3.958 3.985 1.00 98.31 100 TYR A O 1
ATOM 779 N N . GLN A 1 101 ? -9.750 -4.893 2.543 1.00 97.81 101 GLN A N 1
ATOM 780 C CA . GLN A 1 101 ? -10.723 -5.813 1.944 1.00 97.81 101 GLN A CA 1
ATOM 781 C C . GLN A 1 101 ? -11.261 -6.853 2.941 1.00 97.81 101 GLN A C 1
ATOM 783 O O . GLN A 1 101 ? -12.407 -7.277 2.822 1.00 97.81 101 GLN A O 1
ATOM 788 N N . LEU A 1 102 ? -10.473 -7.221 3.956 1.00 97.81 102 LEU A N 1
ATOM 789 C CA . LEU A 1 102 ? -10.899 -8.063 5.081 1.00 97.81 102 LEU A CA 1
ATOM 790 C C . LEU A 1 102 ? -11.755 -7.314 6.123 1.00 97.81 102 LEU A C 1
ATOM 792 O O . LEU A 1 102 ? -12.241 -7.935 7.066 1.00 97.81 102 LEU A O 1
ATOM 796 N N . GLY A 1 103 ? -11.923 -5.994 6.000 1.00 96.62 103 GLY A N 1
ATOM 797 C CA . GLY A 1 103 ? -12.644 -5.162 6.970 1.00 96.62 103 GLY A CA 1
ATOM 798 C C . GLY A 1 103 ? -11.834 -4.787 8.220 1.00 96.62 103 GLY A C 1
ATOM 799 O O . GLY A 1 103 ? -12.369 -4.167 9.139 1.00 96.62 103 GLY A O 1
ATOM 800 N N . ALA A 1 104 ? -10.540 -5.109 8.259 1.00 97.19 104 ALA A N 1
ATOM 801 C CA . ALA A 1 104 ? -9.625 -4.771 9.348 1.00 97.19 104 ALA A CA 1
ATOM 802 C C . ALA A 1 104 ? -9.120 -3.322 9.201 1.00 97.19 104 ALA A C 1
ATOM 804 O O . ALA A 1 104 ? -7.966 -3.066 8.854 1.00 97.19 104 ALA A O 1
ATOM 805 N N . LEU A 1 105 ? -10.020 -2.350 9.395 1.00 97.62 105 LEU A N 1
ATOM 806 C CA . LEU A 1 105 ? -9.775 -0.941 9.062 1.00 97.62 105 LEU A CA 1
ATOM 807 C C . LEU A 1 105 ? -8.617 -0.311 9.860 1.00 97.62 105 LEU A C 1
ATOM 809 O O . LEU A 1 105 ? -7.846 0.469 9.302 1.00 97.62 105 LEU A O 1
ATOM 813 N N . ASN A 1 106 ? -8.459 -0.647 11.143 1.00 97.00 106 ASN A N 1
ATOM 814 C CA . ASN A 1 106 ? -7.392 -0.090 11.987 1.00 97.00 106 ASN A CA 1
ATOM 815 C C . ASN A 1 106 ? -6.004 -0.561 11.527 1.00 97.00 106 ASN A C 1
ATOM 817 O O . ASN A 1 106 ? -5.046 0.218 11.452 1.00 97.00 106 ASN A O 1
ATOM 821 N N . GLU A 1 107 ? -5.909 -1.846 11.205 1.00 97.75 107 GLU A N 1
ATOM 822 C CA . GLU A 1 107 ? -4.720 -2.498 10.679 1.00 97.75 107 GLU A CA 1
ATOM 823 C C . GLU A 1 107 ? -4.391 -1.948 9.291 1.00 97.75 107 GLU A C 1
ATOM 825 O O . GLU A 1 107 ? -3.256 -1.529 9.063 1.00 97.75 107 GLU A O 1
ATOM 830 N N . ALA A 1 108 ? -5.399 -1.820 8.422 1.00 98.50 108 ALA A N 1
ATOM 831 C CA . ALA A 1 108 ? -5.254 -1.239 7.094 1.00 98.50 108 ALA A CA 1
ATOM 832 C C . ALA A 1 108 ? -4.694 0.188 7.149 1.00 98.50 108 ALA A C 1
ATOM 834 O O . ALA A 1 108 ? -3.704 0.480 6.483 1.00 98.50 108 ALA A O 1
ATOM 835 N N . ILE A 1 109 ? -5.257 1.068 7.989 1.00 98.56 109 ILE A N 1
ATOM 836 C CA . ILE A 1 109 ? -4.739 2.434 8.194 1.00 98.56 109 ILE A CA 1
ATOM 837 C C . ILE A 1 109 ? -3.262 2.394 8.601 1.00 98.56 109 ILE A C 1
ATOM 839 O O . ILE A 1 109 ? -2.444 3.157 8.085 1.00 98.56 109 ILE A O 1
ATOM 843 N N . THR A 1 110 ? -2.909 1.489 9.513 1.00 98.00 110 THR A N 1
ATOM 844 C CA . THR A 1 110 ? -1.536 1.351 10.000 1.00 98.00 110 THR A CA 1
ATOM 845 C C . THR A 1 110 ? -0.590 0.925 8.880 1.00 98.00 110 THR A C 1
ATOM 847 O O . THR A 1 110 ? 0.400 1.616 8.636 1.00 98.00 110 THR A O 1
ATOM 850 N N . SER A 1 111 ? -0.905 -0.143 8.148 1.00 98.19 111 SER A N 1
ATOM 851 C CA . SER A 1 111 ? -0.067 -0.632 7.049 1.00 98.19 111 SER A CA 1
ATOM 852 C C . SER A 1 111 ? 0.012 0.348 5.876 1.00 98.19 111 SER A C 1
ATOM 854 O O . SER A 1 111 ? 1.113 0.648 5.419 1.00 98.19 111 SER A O 1
ATOM 856 N N . LEU A 1 112 ? -1.105 0.942 5.447 1.00 98.31 112 LEU A N 1
ATOM 857 C CA . LEU A 1 112 ? -1.108 1.947 4.378 1.00 98.31 112 LEU A CA 1
ATOM 858 C C . LEU A 1 112 ? -0.275 3.174 4.769 1.00 98.31 112 LEU A C 1
ATOM 860 O O . LEU A 1 112 ? 0.534 3.651 3.974 1.00 98.31 112 LEU A O 1
ATOM 864 N N . SER A 1 113 ? -0.401 3.653 6.013 1.00 98.12 113 SER A N 1
ATOM 865 C CA . SER A 1 113 ? 0.413 4.774 6.502 1.00 98.12 113 SER A CA 1
ATOM 866 C C . SER A 1 113 ? 1.909 4.457 6.500 1.00 98.12 113 SER A C 1
ATOM 868 O O . SER A 1 113 ? 2.704 5.299 6.088 1.00 98.12 113 SER A O 1
ATOM 870 N N . ALA A 1 114 ? 2.300 3.242 6.893 1.00 97.62 114 ALA A N 1
ATOM 871 C CA . ALA A 1 114 ? 3.689 2.802 6.864 1.00 97.62 114 ALA A CA 1
ATOM 872 C C . ALA A 1 114 ? 4.227 2.707 5.427 1.00 97.62 114 ALA A C 1
ATOM 874 O O . ALA A 1 114 ? 5.336 3.168 5.159 1.00 97.62 114 ALA A O 1
ATOM 875 N N . GLY A 1 115 ? 3.421 2.194 4.492 1.00 96.81 115 GLY A N 1
ATOM 876 C CA . GLY A 1 115 ? 3.769 2.151 3.071 1.00 96.81 115 GLY A CA 1
ATOM 877 C C . GLY A 1 115 ? 3.974 3.547 2.472 1.00 96.81 115 GLY A C 1
ATOM 878 O O . GLY A 1 115 ? 4.986 3.780 1.817 1.00 96.81 115 GLY A O 1
ATOM 879 N N . VAL A 1 116 ? 3.083 4.505 2.764 1.00 96.50 116 VAL A N 1
ATOM 880 C CA . VAL A 1 116 ? 3.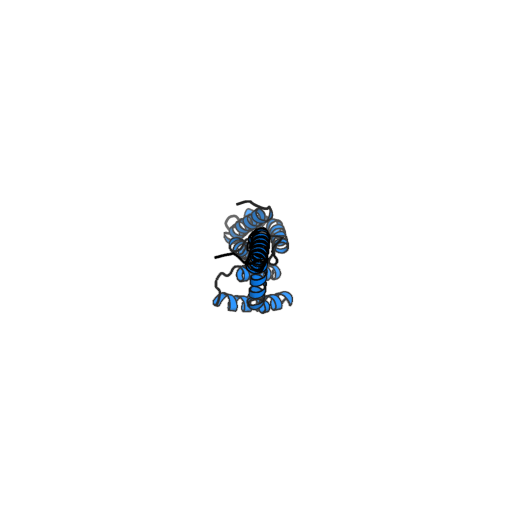217 5.904 2.300 1.00 96.50 116 VAL A CA 1
ATOM 881 C C . VAL A 1 116 ? 4.430 6.605 2.918 1.00 96.50 116 VAL A C 1
ATOM 883 O O . VAL A 1 116 ? 5.103 7.365 2.226 1.00 96.50 116 VAL A O 1
ATOM 886 N N . ARG A 1 117 ? 4.744 6.345 4.197 1.00 95.69 117 ARG A N 1
ATOM 887 C CA . ARG A 1 117 ? 5.961 6.878 4.841 1.00 95.69 117 ARG A CA 1
ATOM 888 C C . ARG A 1 117 ? 7.228 6.377 4.161 1.00 95.69 117 ARG A C 1
ATOM 890 O O . ARG A 1 117 ? 8.168 7.145 4.005 1.00 95.69 117 ARG A O 1
ATOM 897 N N . SER A 1 118 ? 7.253 5.098 3.793 1.00 95.12 118 SER A N 1
ATOM 898 C CA . SER A 1 118 ? 8.413 4.499 3.136 1.00 95.12 118 SER A CA 1
ATOM 899 C C . SER A 1 118 ? 8.544 4.925 1.677 1.00 95.12 118 SER A C 1
ATOM 901 O O . SER A 1 118 ? 9.659 5.019 1.176 1.00 95.12 118 SER A O 1
ATOM 903 N N . GLU A 1 119 ? 7.428 5.131 0.981 1.00 93.12 119 GLU A N 1
ATOM 904 C CA . GLU A 1 119 ? 7.415 5.462 -0.438 1.00 93.12 119 GLU A CA 1
ATOM 905 C C . GLU A 1 119 ? 6.253 6.419 -0.752 1.00 93.12 119 GLU A C 1
ATOM 907 O O . GLU A 1 119 ? 5.107 5.995 -0.946 1.00 93.12 119 GLU A O 1
ATOM 912 N N . PRO A 1 120 ? 6.531 7.729 -0.847 1.00 90.88 120 PRO A N 1
ATOM 913 C CA . PRO A 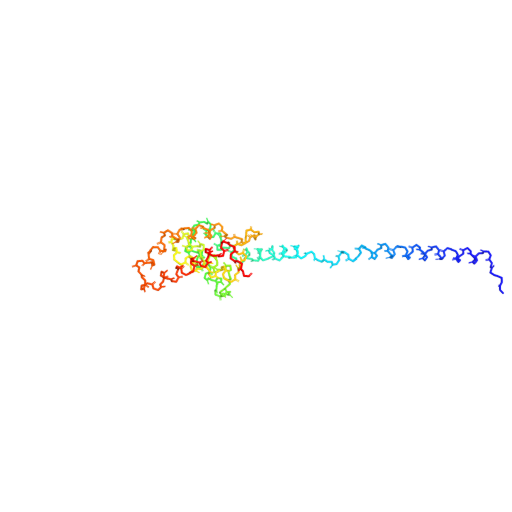1 120 ? 5.507 8.728 -1.132 1.00 90.88 120 PRO A CA 1
ATOM 914 C C . PRO A 1 120 ? 4.823 8.552 -2.495 1.00 90.88 120 PRO A C 1
ATOM 916 O O . PRO A 1 120 ? 3.711 9.044 -2.674 1.00 90.88 120 PRO A O 1
ATOM 919 N N . LEU A 1 121 ? 5.423 7.828 -3.452 1.00 90.06 121 LEU A N 1
ATOM 920 C CA . LEU A 1 121 ? 4.829 7.598 -4.778 1.00 90.06 121 LEU A CA 1
ATOM 921 C C . LEU A 1 121 ? 3.465 6.889 -4.746 1.00 90.06 121 LEU A C 1
ATOM 923 O O . LEU A 1 121 ? 2.747 6.930 -5.744 1.00 90.06 121 LEU A O 1
ATOM 927 N N . TYR A 1 122 ? 3.081 6.261 -3.631 1.00 93.06 122 TYR A N 1
ATOM 928 C CA . TYR A 1 122 ? 1.757 5.652 -3.476 1.00 93.06 122 TYR A CA 1
ATOM 929 C C . TYR A 1 122 ? 0.614 6.670 -3.385 1.00 93.06 122 TYR A C 1
ATOM 931 O O . TYR A 1 122 ? -0.535 6.304 -3.613 1.00 93.06 122 TYR A O 1
ATOM 939 N N . ILE A 1 123 ? 0.892 7.938 -3.075 1.00 92.56 123 ILE A N 1
ATOM 940 C CA . ILE A 1 123 ? -0.136 8.991 -2.992 1.00 92.56 123 ILE A CA 1
ATOM 941 C C . ILE A 1 123 ? -0.085 9.979 -4.162 1.00 92.56 123 ILE A C 1
ATOM 943 O O . ILE A 1 123 ? -1.010 10.772 -4.365 1.00 92.56 123 ILE A O 1
ATOM 947 N N . ASP A 1 124 ? 0.989 9.917 -4.948 1.00 88.94 124 ASP A N 1
ATOM 948 C CA . ASP A 1 124 ? 1.159 10.713 -6.154 1.00 88.94 124 ASP A CA 1
ATOM 949 C C . ASP A 1 124 ? 0.177 10.235 -7.232 1.00 88.94 124 ASP A C 1
ATOM 951 O O . ASP A 1 124 ? 0.171 9.065 -7.612 1.00 88.94 124 ASP A O 1
ATOM 955 N N . ALA A 1 125 ? -0.672 11.137 -7.724 1.00 86.06 125 ALA A N 1
ATOM 956 C CA . ALA A 1 125 ? -1.654 10.828 -8.761 1.00 86.06 125 ALA A CA 1
ATOM 957 C C . ALA A 1 125 ? -1.003 10.558 -10.131 1.00 86.06 125 ALA A C 1
ATOM 959 O O . ALA A 1 125 ? -1.597 9.877 -10.963 1.00 86.06 125 ALA A O 1
ATOM 960 N N . GLY A 1 126 ? 0.211 11.069 -10.371 1.00 85.38 126 GLY A N 1
ATOM 961 C CA . GLY A 1 126 ? 0.963 10.840 -11.608 1.00 85.38 126 GLY A CA 1
ATOM 962 C C . GLY A 1 126 ? 1.760 9.534 -11.624 1.00 85.38 126 GLY A C 1
ATOM 963 O O . GLY A 1 126 ? 2.359 9.193 -12.644 1.00 85.38 126 GLY A O 1
ATOM 964 N N . SER A 1 127 ? 1.791 8.809 -10.505 1.00 88.06 127 SER A N 1
ATOM 965 C CA . SER A 1 127 ? 2.547 7.568 -10.359 1.00 88.06 127 SER A CA 1
ATOM 966 C C . SER A 1 127 ? 1.736 6.360 -10.846 1.00 88.06 127 SER A C 1
ATOM 968 O O . SER A 1 127 ? 0.588 6.193 -10.433 1.00 88.06 127 SER A O 1
ATOM 970 N N . PRO A 1 128 ? 2.323 5.434 -11.629 1.00 87.25 128 PRO A N 1
ATOM 971 C CA . PRO A 1 128 ? 1.657 4.177 -11.988 1.00 87.25 128 PRO A CA 1
ATOM 972 C C . PRO A 1 128 ? 1.424 3.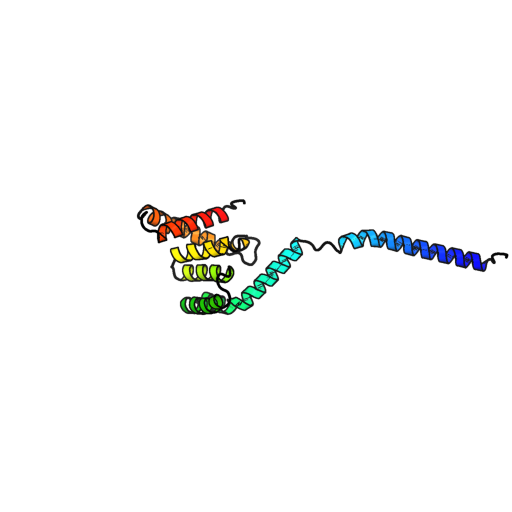259 -10.775 1.00 87.25 128 PRO A C 1
ATOM 974 O O . PRO A 1 128 ? 0.648 2.313 -10.850 1.00 87.25 128 PRO A O 1
ATOM 977 N N . LEU A 1 129 ? 2.095 3.532 -9.652 1.00 90.00 129 LEU A N 1
ATOM 978 C CA . LEU A 1 129 ? 1.926 2.806 -8.396 1.00 90.00 129 LEU A CA 1
ATOM 979 C C . LEU A 1 129 ? 0.915 3.481 -7.466 1.00 90.00 129 LEU A C 1
ATOM 981 O O . LEU A 1 129 ? 0.773 3.050 -6.326 1.00 90.00 129 LEU A O 1
ATOM 985 N N . SER A 1 130 ? 0.228 4.533 -7.915 1.00 92.75 130 SER A N 1
ATOM 986 C CA . SER A 1 130 ? -0.697 5.275 -7.064 1.00 92.75 130 SER A CA 1
ATOM 987 C C . SER A 1 130 ? -1.764 4.364 -6.457 1.00 92.75 130 SER A C 1
ATOM 989 O O . SER A 1 130 ? -2.380 3.539 -7.133 1.00 92.75 130 SER A O 1
ATOM 991 N N . ARG A 1 131 ? -1.993 4.548 -5.160 1.00 95.38 131 ARG A N 1
ATOM 992 C CA . ARG A 1 131 ? -3.092 3.993 -4.362 1.00 95.38 131 ARG A CA 1
ATOM 993 C C . ARG A 1 131 ? -3.943 5.110 -3.766 1.00 95.38 131 ARG A C 1
ATOM 995 O O . ARG A 1 131 ? -4.686 4.889 -2.814 1.00 95.38 131 ARG A O 1
ATOM 1002 N N . ARG A 1 132 ? -3.850 6.318 -4.334 1.00 95.31 132 ARG A N 1
ATOM 1003 C CA . ARG A 1 132 ? -4.502 7.523 -3.818 1.00 95.31 132 ARG A CA 1
ATOM 1004 C C . ARG A 1 132 ? -5.993 7.317 -3.553 1.00 95.31 132 ARG A C 1
ATOM 1006 O O . ARG A 1 132 ? -6.426 7.588 -2.444 1.00 95.31 132 ARG A O 1
ATOM 1013 N N . ASN A 1 133 ? -6.741 6.762 -4.507 1.00 96.06 133 ASN A N 1
ATOM 1014 C CA . ASN A 1 133 ? -8.189 6.548 -4.363 1.00 96.06 133 ASN A CA 1
ATOM 1015 C C . ASN A 1 133 ? -8.532 5.620 -3.187 1.00 96.06 133 ASN A C 1
ATOM 1017 O O . ASN A 1 133 ? -9.448 5.903 -2.418 1.00 96.06 133 ASN A O 1
ATOM 1021 N N . LEU A 1 134 ? -7.768 4.536 -3.017 1.00 97.12 134 LEU A N 1
ATOM 1022 C CA . LEU A 1 134 ? -7.920 3.633 -1.877 1.00 97.12 134 LEU A CA 1
ATOM 1023 C C . LEU A 1 134 ? -7.624 4.370 -0.566 1.00 97.12 134 LEU A C 1
ATOM 1025 O O . LEU A 1 134 ? -8.383 4.266 0.390 1.00 97.12 134 LEU A O 1
ATOM 1029 N N . ILE A 1 135 ? -6.535 5.137 -0.518 1.00 97.69 135 ILE A N 1
ATOM 1030 C CA . ILE A 1 135 ? -6.143 5.889 0.678 1.00 97.69 135 ILE A CA 1
ATOM 1031 C C . ILE A 1 135 ? -7.190 6.963 1.011 1.00 97.69 135 ILE A C 1
ATOM 1033 O O . ILE A 1 135 ? -7.532 7.124 2.178 1.00 97.69 135 ILE A O 1
ATOM 1037 N N . GLU A 1 136 ? -7.743 7.662 0.017 1.00 97.31 136 GLU A N 1
ATOM 1038 C CA . GLU A 1 136 ? -8.852 8.612 0.189 1.00 97.31 136 GLU A CA 1
ATOM 1039 C C . GLU A 1 136 ? -10.079 7.927 0.796 1.00 97.31 136 GLU A C 1
ATOM 1041 O O . GLU A 1 136 ? -10.688 8.449 1.735 1.00 97.31 136 GLU A O 1
ATOM 1046 N N . GLU A 1 137 ? -10.411 6.728 0.319 1.00 97.94 137 GLU A N 1
ATOM 1047 C CA . GLU A 1 137 ? -11.514 5.942 0.856 1.00 97.94 137 GLU A CA 1
ATOM 1048 C C . GLU A 1 137 ? -11.262 5.495 2.302 1.00 97.94 137 GLU A C 1
ATOM 1050 O O . GLU A 1 137 ? -12.118 5.710 3.169 1.00 97.94 137 GLU A O 1
ATOM 1055 N N . VAL A 1 138 ? -10.083 4.935 2.585 1.00 98.19 138 VAL A N 1
ATOM 1056 C CA . VAL A 1 138 ? -9.685 4.522 3.937 1.00 98.19 138 VAL A CA 1
ATOM 1057 C C . VAL A 1 138 ? -9.680 5.712 4.888 1.00 98.19 138 VAL A C 1
ATOM 1059 O O . VAL A 1 138 ? -10.174 5.593 6.007 1.00 98.19 138 VAL A O 1
ATOM 1062 N N . VAL A 1 139 ? -9.188 6.876 4.456 1.00 98.06 139 VAL A N 1
ATOM 1063 C CA . VAL A 1 139 ? -9.196 8.092 5.275 1.00 98.06 139 VAL A CA 1
ATOM 1064 C C . VAL A 1 139 ? -10.627 8.534 5.566 1.00 98.06 139 VAL A C 1
ATOM 1066 O O . VAL A 1 139 ? -10.977 8.781 6.720 1.00 98.06 139 VAL A O 1
ATOM 1069 N N . ARG A 1 140 ? -11.496 8.570 4.553 1.00 98.06 140 ARG A N 1
ATOM 1070 C CA . ARG A 1 140 ? -12.912 8.921 4.721 1.00 98.06 140 ARG A CA 1
ATOM 1071 C C . ARG A 1 140 ? -13.621 7.986 5.707 1.00 98.06 140 ARG A C 1
ATOM 1073 O O . ARG A 1 140 ? -14.346 8.457 6.585 1.00 98.06 140 ARG A O 1
ATOM 1080 N N . LEU A 1 141 ? -13.421 6.672 5.580 1.00 97.75 141 LEU A N 1
ATOM 1081 C CA . LEU A 1 141 ? -14.014 5.676 6.479 1.00 97.75 141 LEU A CA 1
ATOM 1082 C C . LEU A 1 141 ? -13.415 5.745 7.886 1.00 97.75 141 LEU A C 1
ATOM 1084 O O . LEU A 1 141 ? -14.160 5.750 8.866 1.00 97.75 141 LEU A O 1
ATOM 1088 N N . GLY A 1 142 ? -12.094 5.878 7.990 1.00 97.19 142 GLY A N 1
ATOM 1089 C CA . GLY A 1 142 ? -11.378 6.034 9.252 1.00 97.19 142 GLY A CA 1
ATOM 1090 C C . GLY A 1 142 ? -11.848 7.261 10.030 1.00 97.19 142 GLY A C 1
ATOM 1091 O O . GLY A 1 142 ? -12.096 7.174 11.230 1.00 97.19 142 GLY A O 1
ATOM 1092 N N . MET A 1 143 ? -12.079 8.388 9.354 1.00 97.25 143 MET A N 1
ATOM 1093 C CA . MET A 1 143 ? -12.591 9.603 9.997 1.00 97.25 143 MET A CA 1
ATOM 1094 C C . MET A 1 143 ? -14.026 9.436 10.506 1.00 97.25 143 MET A C 1
ATOM 1096 O O . MET A 1 143 ? -14.390 10.023 11.523 1.00 97.25 143 MET A O 1
ATOM 1100 N N . LYS A 1 144 ? -14.839 8.613 9.835 1.00 97.12 144 LYS A N 1
ATOM 1101 C CA . LYS A 1 144 ? -16.218 8.326 10.249 1.00 97.12 144 LYS A CA 1
ATOM 1102 C C . LYS A 1 144 ? -16.298 7.307 11.391 1.00 97.12 144 LYS A C 1
ATOM 1104 O O . LYS A 1 144 ? -17.201 7.407 12.214 1.00 97.12 144 LYS A O 1
ATOM 1109 N N . GLN A 1 145 ? -15.402 6.320 11.420 1.00 95.44 145 GLN A N 1
ATOM 1110 C CA . GLN A 1 145 ? -15.501 5.163 12.320 1.00 95.44 145 GLN A CA 1
ATOM 1111 C C . GLN A 1 145 ? -14.442 5.174 13.426 1.00 95.44 145 GLN A C 1
ATOM 1113 O O . GLN A 1 145 ? -14.779 5.071 14.601 1.00 95.44 145 GLN A O 1
ATOM 1118 N N . VAL A 1 146 ? -13.170 5.344 13.066 1.00 95.06 146 VAL A N 1
ATOM 1119 C CA . VAL A 1 146 ? -12.030 5.217 13.987 1.00 95.06 146 VAL A CA 1
ATOM 1120 C C . VAL A 1 146 ? -11.851 6.479 14.825 1.00 95.06 146 VAL A C 1
ATOM 1122 O O . VAL A 1 146 ? -11.631 6.392 16.032 1.00 95.06 146 VAL A O 1
ATOM 1125 N N . ALA A 1 147 ? -11.996 7.666 14.226 1.00 94.38 147 ALA A N 1
ATOM 1126 C CA . ALA A 1 147 ? -11.788 8.921 14.949 1.00 94.38 147 ALA A CA 1
ATOM 1127 C C . ALA A 1 147 ? -12.771 9.133 16.122 1.00 94.38 147 ALA A C 1
ATOM 1129 O O . ALA A 1 147 ? -12.309 9.525 17.195 1.00 94.38 147 ALA A O 1
ATOM 1130 N N . PRO A 1 148 ? -14.086 8.856 16.001 1.00 95.94 148 PRO A N 1
ATOM 1131 C CA . PRO A 1 148 ? -14.993 8.915 17.148 1.00 95.94 148 PRO A CA 1
ATOM 1132 C C . PRO A 1 148 ? -14.659 7.878 18.225 1.00 95.94 148 PRO A C 1
ATOM 1134 O O . PRO A 1 148 ? -14.642 8.222 19.403 1.00 95.94 148 PRO A O 1
ATOM 1137 N N . GLN A 1 149 ? -14.333 6.642 17.828 1.00 93.50 149 GLN A N 1
ATOM 1138 C CA . GLN A 1 149 ? -13.997 5.557 18.758 1.00 93.50 149 GLN A CA 1
ATOM 1139 C C . GLN A 1 149 ? -12.744 5.873 19.584 1.00 93.50 149 GLN A C 1
ATOM 1141 O O . GLN A 1 149 ? -12.739 5.688 20.799 1.00 93.50 149 GLN A O 1
ATOM 1146 N N . ALA A 1 150 ? -11.701 6.403 18.941 1.00 93.94 150 ALA A N 1
ATOM 1147 C CA . ALA A 1 150 ? -10.480 6.832 19.616 1.00 93.94 150 ALA A CA 1
ATOM 1148 C C . ALA A 1 150 ? -10.735 7.994 20.595 1.00 93.94 150 ALA A C 1
ATOM 1150 O O . ALA A 1 150 ? -10.151 8.033 21.672 1.00 93.94 150 ALA A O 1
ATOM 1151 N N . LYS A 1 151 ? -11.653 8.917 20.264 1.00 92.38 151 LYS A N 1
ATOM 1152 C CA . LYS A 1 151 ? -12.052 10.006 21.175 1.00 92.38 151 LYS A CA 1
ATOM 1153 C C . LYS A 1 151 ? -12.835 9.505 22.388 1.00 92.38 151 LYS A C 1
ATOM 1155 O O . LYS A 1 151 ? -12.679 10.066 23.466 1.00 92.38 151 LYS A O 1
ATOM 1160 N N . SER A 1 152 ? -13.679 8.485 22.219 1.00 93.31 152 SER A N 1
ATOM 1161 C CA . SER A 1 152 ? -14.461 7.905 23.319 1.00 93.31 152 SER A CA 1
ATOM 1162 C C . SER A 1 152 ? -13.661 6.962 24.221 1.00 93.31 152 SER A C 1
ATOM 1164 O O . SER A 1 152 ? -14.068 6.752 25.356 1.00 93.31 152 SER A O 1
ATOM 1166 N N . ALA A 1 153 ? -12.555 6.398 23.726 1.00 92.06 153 ALA A N 1
ATOM 1167 C CA . ALA A 1 153 ? -11.703 5.452 24.450 1.00 92.06 153 ALA A CA 1
ATOM 1168 C C . ALA A 1 153 ? -10.223 5.893 24.397 1.00 92.06 153 ALA A C 1
ATOM 1170 O O . ALA A 1 153 ? -9.403 5.238 23.739 1.00 92.06 153 ALA A O 1
ATOM 1171 N N . PRO A 1 154 ? -9.866 7.020 25.044 1.00 87.19 154 PRO A N 1
ATOM 1172 C CA . PRO A 1 154 ? -8.524 7.603 24.978 1.00 87.19 154 PRO A CA 1
ATOM 1173 C C . PRO A 1 154 ? -7.426 6.705 25.569 1.00 87.19 154 PRO A C 1
ATOM 1175 O O . PRO A 1 154 ? -6.252 6.883 25.256 1.00 87.19 154 PRO A O 1
ATOM 1178 N N . GLU A 1 155 ? -7.771 5.721 26.391 1.00 93.31 155 GLU A N 1
ATOM 1179 C CA . GLU A 1 155 ? -6.857 4.712 26.927 1.00 93.31 155 GLU A CA 1
ATOM 1180 C C . GLU A 1 155 ? -6.479 3.628 25.902 1.00 93.31 155 GLU A C 1
ATOM 1182 O O . GLU A 1 155 ? -5.468 2.936 26.061 1.00 93.31 155 GLU A O 1
ATOM 1187 N N . ASN A 1 156 ? -7.246 3.481 24.814 1.00 94.38 156 ASN A N 1
ATOM 1188 C CA . ASN A 1 156 ? -6.983 2.462 23.808 1.00 94.38 156 ASN A CA 1
ATOM 1189 C C . ASN A 1 156 ? -5.820 2.870 22.891 1.00 94.38 156 ASN A C 1
ATOM 1191 O O . ASN A 1 156 ? -5.984 3.527 21.858 1.00 94.38 156 ASN A O 1
ATOM 1195 N N . ARG A 1 157 ? -4.619 2.396 23.241 1.00 94.19 157 ARG A N 1
ATOM 1196 C CA . ARG A 1 157 ? -3.381 2.655 22.490 1.00 94.19 157 ARG A CA 1
ATOM 1197 C C . ARG A 1 157 ? -3.489 2.313 21.000 1.00 94.19 157 ARG A C 1
ATOM 1199 O O . ARG A 1 157 ? -2.942 3.054 20.188 1.00 94.19 157 ARG A O 1
ATOM 1206 N N . ARG A 1 158 ? -4.176 1.224 20.632 1.00 92.19 158 ARG A N 1
ATOM 1207 C CA . ARG A 1 158 ? -4.292 0.798 19.224 1.00 92.19 158 ARG A CA 1
ATOM 1208 C C . ARG A 1 158 ? -5.144 1.775 18.414 1.00 92.19 158 ARG A C 1
ATOM 1210 O O . ARG A 1 158 ? -4.733 2.170 17.327 1.00 92.19 158 ARG A O 1
ATOM 1217 N N . LEU A 1 159 ? -6.284 2.206 18.958 1.00 93.69 159 LEU A N 1
ATOM 1218 C CA . LEU A 1 159 ? -7.153 3.191 18.303 1.00 93.69 159 LEU A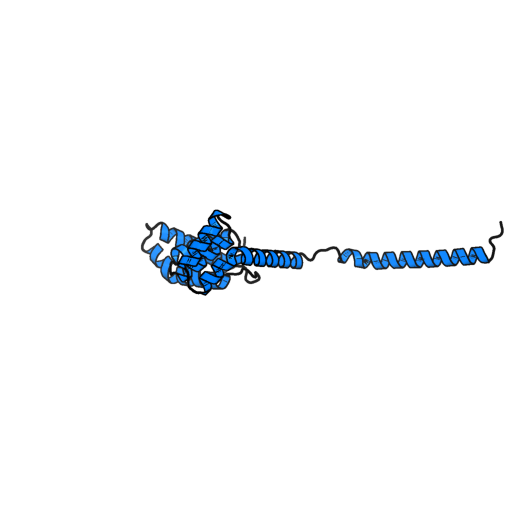 CA 1
ATOM 1219 C C . LEU A 1 159 ? -6.463 4.549 18.164 1.00 93.69 159 LEU A C 1
ATOM 1221 O O . LEU A 1 159 ? -6.546 5.171 17.109 1.00 93.69 159 LEU A O 1
ATOM 1225 N N . ASN A 1 160 ? -5.716 4.975 19.183 1.00 94.75 160 ASN A N 1
ATOM 1226 C CA . ASN A 1 160 ? -4.951 6.218 19.111 1.00 94.75 160 ASN A CA 1
ATOM 1227 C C . ASN A 1 160 ? -3.834 6.155 18.065 1.00 94.75 160 ASN A C 1
ATOM 1229 O O . ASN A 1 160 ? -3.644 7.110 17.318 1.00 94.75 160 ASN A O 1
ATOM 1233 N N . GLN A 1 161 ? -3.126 5.025 17.964 1.00 95.94 161 GLN A N 1
ATOM 1234 C CA . GLN A 1 161 ? -2.128 4.817 16.911 1.00 95.94 161 GLN A CA 1
ATOM 1235 C C . GLN A 1 161 ? -2.762 4.862 15.518 1.00 95.94 161 GLN A C 1
ATOM 1237 O O . GLN A 1 161 ? -2.251 5.554 14.636 1.00 95.94 161 GLN A O 1
ATOM 1242 N N . ALA A 1 162 ? -3.897 4.183 15.330 1.00 95.31 162 ALA A N 1
ATOM 1243 C CA . ALA A 1 162 ? -4.650 4.245 14.083 1.00 95.31 162 ALA A CA 1
ATOM 1244 C C . ALA A 1 162 ? -5.097 5.683 13.772 1.00 95.31 162 ALA A C 1
ATOM 1246 O O . ALA A 1 162 ? -4.948 6.127 12.639 1.00 95.31 162 ALA A O 1
ATOM 1247 N N . LEU A 1 163 ? -5.550 6.451 14.769 1.00 96.81 163 LEU A N 1
ATOM 1248 C CA . LEU A 1 163 ? -5.927 7.856 14.603 1.00 96.81 163 LEU A CA 1
ATOM 1249 C C . LEU A 1 163 ? -4.737 8.742 14.192 1.00 96.81 163 LEU A C 1
ATOM 1251 O O . LEU A 1 163 ? -4.868 9.571 13.294 1.00 96.81 163 LEU A O 1
ATOM 1255 N N . THR A 1 164 ? -3.558 8.560 14.792 1.00 97.44 164 THR A N 1
ATOM 1256 C CA . THR A 1 164 ? -2.34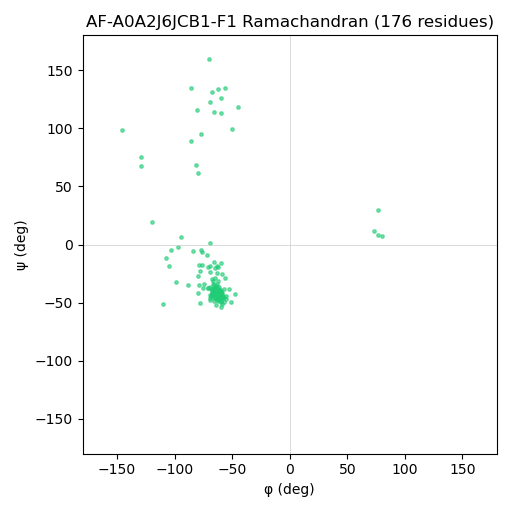1 9.280 14.375 1.00 97.44 164 THR A CA 1
ATOM 1257 C C . THR A 1 164 ? -1.964 8.954 12.929 1.00 97.44 164 THR A C 1
ATOM 1259 O O . THR A 1 164 ? -1.657 9.853 12.145 1.00 97.44 164 THR A O 1
ATOM 1262 N N . ASN A 1 165 ? -2.014 7.676 12.556 1.00 98.06 165 ASN A N 1
ATOM 1263 C CA . ASN A 1 165 ? -1.731 7.220 11.195 1.00 98.06 165 ASN A CA 1
ATOM 1264 C C . ASN A 1 165 ? -2.763 7.740 10.184 1.00 98.06 165 ASN A C 1
ATOM 1266 O O . ASN A 1 165 ? -2.402 8.129 9.073 1.00 98.06 165 ASN A O 1
ATOM 1270 N N . LEU A 1 166 ? -4.027 7.818 10.593 1.00 97.62 166 LEU A N 1
ATOM 1271 C CA . LEU A 1 166 ? -5.118 8.386 9.816 1.00 97.62 166 LEU A CA 1
ATOM 1272 C C . LEU A 1 166 ? -4.887 9.874 9.523 1.00 97.62 166 LEU A C 1
ATOM 1274 O O . LEU A 1 166 ? -4.976 10.285 8.367 1.00 97.62 166 LEU A O 1
ATOM 1278 N N . TYR A 1 167 ? -4.530 10.669 10.537 1.00 97.38 167 TYR A N 1
ATOM 1279 C CA . TYR A 1 167 ? -4.203 12.086 10.340 1.00 97.38 167 TYR A CA 1
ATOM 1280 C C . TYR A 1 167 ? -2.975 12.285 9.454 1.00 97.38 167 TYR A C 1
ATOM 1282 O O . TYR A 1 167 ? -2.953 13.201 8.632 1.00 97.38 167 TYR A O 1
ATOM 1290 N N . TYR A 1 168 ? -1.970 11.413 9.569 1.00 96.81 168 TYR A N 1
ATOM 1291 C CA . TYR A 1 168 ? -0.827 11.433 8.662 1.00 96.81 168 TYR A CA 1
ATOM 1292 C C . TYR A 1 168 ? -1.265 11.234 7.203 1.00 96.81 168 TYR A C 1
ATOM 1294 O O . TYR A 1 168 ? -0.934 12.058 6.352 1.00 96.81 168 TYR A O 1
ATOM 1302 N N . LEU A 1 169 ? -2.053 10.193 6.915 1.00 96.56 169 LEU A N 1
ATOM 1303 C CA . LEU A 1 169 ? -2.560 9.935 5.564 1.00 96.56 169 LEU A CA 1
ATOM 1304 C C . LEU A 1 169 ? -3.410 11.101 5.038 1.00 96.56 169 LEU A C 1
ATOM 1306 O O . LEU A 1 169 ? -3.223 11.527 3.900 1.00 96.56 169 LEU A O 1
ATOM 1310 N N . GLN A 1 170 ? -4.287 11.663 5.875 1.00 96.62 170 GLN A N 1
ATOM 1311 C CA . GLN A 1 170 ? -5.100 12.831 5.529 1.00 96.62 170 GLN A CA 1
ATOM 1312 C C . GLN A 1 170 ? -4.238 14.043 5.146 1.00 96.62 170 GLN A C 1
ATOM 1314 O O . GLN A 1 170 ? -4.492 14.683 4.127 1.00 96.62 170 GLN A O 1
ATOM 1319 N N . SER A 1 171 ? -3.204 14.341 5.937 1.00 95.00 171 SER A N 1
ATOM 1320 C CA . SER A 1 171 ? -2.275 15.443 5.666 1.00 95.00 171 SER A CA 1
ATOM 1321 C C . SER A 1 171 ? -1.531 15.249 4.340 1.00 95.00 171 SER A C 1
ATOM 1323 O O . SER A 1 171 ? -1.452 16.164 3.518 1.00 95.00 171 SER A O 1
ATOM 1325 N N . ARG A 1 172 ? -1.053 14.026 4.068 1.00 93.62 172 ARG A N 1
ATOM 1326 C CA . ARG A 1 172 ? -0.364 13.708 2.808 1.00 93.62 172 ARG A CA 1
ATOM 1327 C C . ARG A 1 172 ? -1.291 13.796 1.591 1.00 93.62 172 ARG A C 1
ATOM 1329 O O . ARG A 1 172 ? -0.852 14.249 0.538 1.00 93.62 172 ARG A O 1
ATOM 1336 N N . LEU A 1 173 ? -2.568 13.432 1.729 1.00 92.44 173 LEU A N 1
ATOM 1337 C CA . LEU A 1 173 ? -3.568 13.574 0.659 1.00 92.44 173 LEU A CA 1
ATOM 1338 C C . LEU A 1 173 ? -3.862 15.037 0.316 1.00 92.44 173 LEU A C 1
ATOM 1340 O O . LEU A 1 173 ? -4.037 15.369 -0.858 1.00 92.44 173 LEU A O 1
ATOM 1344 N N . ALA A 1 174 ? -3.881 15.906 1.331 1.00 89.44 174 ALA A N 1
ATOM 1345 C CA . ALA A 1 174 ? -4.091 17.344 1.178 1.00 89.44 174 ALA A CA 1
ATOM 1346 C C . ALA A 1 174 ? -2.912 18.067 0.496 1.00 89.44 174 ALA A C 1
ATOM 1348 O O . ALA A 1 174 ? -2.959 19.281 0.322 1.00 89.44 174 ALA A O 1
ATOM 1349 N N . GLY A 1 175 ? -1.868 17.332 0.096 1.00 78.75 175 GLY A N 1
ATOM 1350 C CA . GLY A 1 175 ? -0.680 17.899 -0.525 1.00 78.75 175 GLY A CA 1
ATOM 1351 C C . GLY A 1 175 ? 0.239 18.572 0.484 1.00 78.75 175 GLY A C 1
ATOM 1352 O O . GLY A 1 175 ? 0.906 19.527 0.112 1.00 78.75 175 GLY A O 1
ATOM 1353 N N . GLY A 1 176 ? 0.258 18.098 1.741 1.00 59.06 176 GLY A N 1
ATOM 1354 C CA . GLY A 1 176 ? 1.162 18.591 2.779 1.00 59.06 176 GLY A CA 1
ATOM 1355 C C . GLY A 1 176 ? 2.604 18.627 2.276 1.00 59.06 176 GLY A C 1
ATOM 1356 O O . GLY A 1 176 ? 3.262 17.586 2.203 1.00 59.06 176 GLY A O 1
ATOM 1357 N N . CYS A 1 177 ? 3.032 19.828 1.884 1.00 40.09 177 CYS A N 1
ATOM 1358 C CA . CYS A 1 177 ? 4.370 20.151 1.428 1.00 40.09 177 CYS A CA 1
ATOM 1359 C C . CYS A 1 177 ? 5.361 19.826 2.549 1.00 40.09 177 CYS A C 1
ATOM 1361 O O . CYS A 1 177 ? 5.193 20.305 3.671 1.00 40.09 177 CYS A O 1
ATOM 1363 N N . GLU A 1 178 ? 6.373 19.026 2.235 1.00 43.03 178 GLU A N 1
ATOM 1364 C CA . GLU A 1 178 ? 7.684 19.151 2.877 1.00 43.03 178 GLU A CA 1
ATOM 1365 C C . GLU A 1 178 ? 8.560 20.007 1.963 1.00 43.03 178 GLU A C 1
ATOM 1367 O O . GLU A 1 178 ? 8.428 19.842 0.723 1.00 43.03 178 GLU A O 1
#

Sequence (178 aa):
MRFDRFDRIIGLALAVTAIALTALLWRGAGDDARSGRSNPQLEKRLAQQAKSALLQKIYGPVEQLREKGALPEALLKLDEIARQMPGEAHGVMLRGEIQYQLGALNEAITSLSAGVRSEPLYIDAGSPLSRRNLIEEVVRLGMKQVAPQAKSAPENRRLNQALTNLYYLQSRLAGGCE

pLDDT: mean 88.58, std 13.55, range [40.09, 98.56]

Radius of gyration: 30.26 Å; Cα contacts (8 Å, |Δi|>4): 150; chains: 1; bounding box: 76×45×90 Å

Nearest PDB structures (foldseek):
  2vyi-assembly2_B  TM=5.582E-01  e=2.591E-02  Homo sapiens
  4am9-assembly1_A  TM=6.797E-01  e=1.297E-01  Yersinia enterocolitica
  2vgy-assembly1_A-2  TM=6.221E-01  e=1.173E-01  Yersinia enterocolitica
  6b85-assembly1_J  TM=3.747E-01  e=6.097E-02  synthetic construct
  4r7s-assembly1_A  TM=4.515E-01  e=1.586E-01  Parabacteroides merdae ATCC 43184

Solvent-accessible surface area (backbone atoms only — not comparable to full-atom values): 9664 Å² total; per-residue (Å²): 135,81,82,47,77,63,57,55,52,52,52,52,52,51,51,53,52,51,51,52,52,50,52,49,50,59,57,46,63,69,54,60,75,60,75,74,61,76,52,68,68,55,54,50,49,52,53,51,50,53,48,52,54,50,48,46,69,73,43,37,68,32,53,55,28,43,76,71,65,39,43,73,60,17,51,55,52,44,51,60,50,36,73,79,46,70,86,40,38,66,64,36,30,52,49,11,54,48,29,42,76,71,65,40,54,57,60,11,36,41,28,37,35,52,12,40,72,69,37,58,53,33,60,35,85,89,36,96,66,40,44,39,69,59,52,53,49,51,39,56,50,37,60,70,55,45,45,56,51,23,68,77,38,75,82,40,63,68,44,46,51,24,44,54,29,36,52,50,47,49,43,56,71,74,60,62,80,129